Protein AF-A0A943WPE2-F1 (afdb_monomer_lite)

Secondary structure (DSSP, 8-state):
----------------------------S--THHHHHHHHHHHHHHHHHHHHHHHHHHHHHHHHHHHHHHHHHHHHHHHHHHHHHHHHHHHHHHHHHHHHHHHHHHHHHHHHHHHHHHHHHHHHHHHHHHHHHHHHHHHHHHHHHTT-HHHHHHHHHHHHHTTGGGGS--S-TT-SSPPPHHHHHHHHHHHH-

Foldseek 3Di:
DYDDDDDDDDDDDDDDDDDDDDDDDDDDDDDCVVVVVVVVVVVVVVVVVVVVVVVVVVVVVVVVVVVVVVVVVVVVVVVVVVVVVVVVVVVVVVVVVVVVVVVVVVVVVVVVVVVVVVVVVVVVVLVVLLVVLVVLLVVLVVCVVVVVLVVNVVSLVVCVVVVSLVSFDQDDPVPPPDGGSSRVSVVSVVVND

Structure (mmCIF, N/CA/C/O backbone):
data_AF-A0A943WPE2-F1
#
_entry.id   AF-A0A943WPE2-F1
#
loop_
_atom_site.group_PDB
_atom_site.id
_atom_site.type_symbol
_atom_site.label_atom_id
_atom_site.label_alt_id
_atom_site.label_comp_id
_atom_site.label_asym_id
_atom_site.label_entity_id
_atom_site.label_seq_id
_atom_site.pdbx_PDB_ins_code
_atom_site.Cartn_x
_atom_site.Cartn_y
_atom_site.Cartn_z
_atom_site.occupancy
_atom_site.B_iso_or_equiv
_atom_site.auth_seq_id
_atom_site.auth_comp_id
_atom_site.auth_asym_id
_atom_site.auth_atom_id
_atom_site.pdbx_PDB_model_num
ATOM 1 N N . MET A 1 1 ? -71.895 35.955 128.435 1.00 34.16 1 MET A N 1
ATOM 2 C CA . MET A 1 1 ? -71.721 35.687 129.876 1.00 34.16 1 MET A CA 1
ATOM 3 C C . MET A 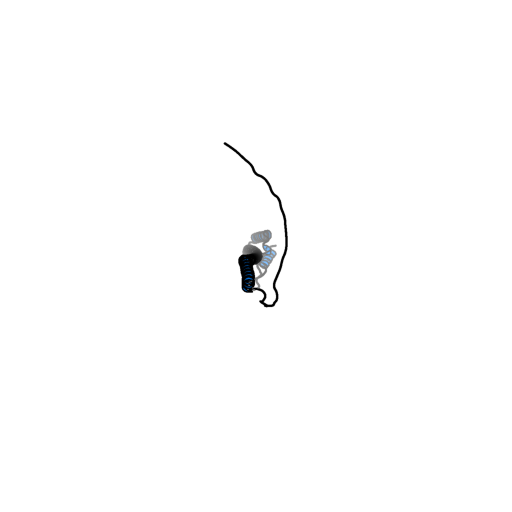1 1 ? -71.843 34.175 130.022 1.00 34.16 1 MET A C 1
ATOM 5 O O . MET A 1 1 ? -72.937 33.674 129.829 1.00 34.16 1 MET A O 1
ATOM 9 N N . SER A 1 2 ? -70.737 33.432 129.917 1.00 39.31 2 SER A N 1
ATOM 10 C CA . SER A 1 2 ? -69.808 33.106 131.026 1.00 39.31 2 SER A CA 1
ATOM 11 C C . SER A 1 2 ? -70.312 31.889 131.825 1.00 39.31 2 SER A C 1
ATOM 13 O O . SER A 1 2 ? -71.482 31.873 132.176 1.00 39.31 2 SER A O 1
ATOM 15 N N . ASP A 1 3 ? -69.527 30.854 132.149 1.00 36.94 3 ASP A N 1
ATOM 16 C CA . ASP A 1 3 ? -68.110 30.603 131.842 1.00 36.94 3 ASP A CA 1
ATOM 17 C C . ASP A 1 3 ? -67.733 29.104 131.987 1.00 36.94 3 ASP A C 1
ATOM 19 O O . ASP A 1 3 ? -68.244 28.412 132.857 1.00 36.94 3 ASP A O 1
ATOM 23 N N . SER A 1 4 ? -66.815 28.647 131.129 1.00 40.38 4 SER A N 1
ATOM 24 C CA . SER A 1 4 ? -65.668 27.745 131.372 1.00 40.38 4 SER A CA 1
ATOM 25 C C . SER A 1 4 ? -65.679 26.503 132.313 1.00 40.38 4 SER A C 1
ATOM 27 O O . SER A 1 4 ? -65.916 26.587 133.511 1.00 40.38 4 SER A O 1
ATOM 29 N N . LYS A 1 5 ? -65.023 25.445 131.780 1.00 30.78 5 LYS A N 1
ATOM 30 C CA . LYS A 1 5 ? -63.951 24.592 132.385 1.00 30.78 5 LYS A CA 1
ATOM 31 C C . LYS A 1 5 ? -64.263 23.171 132.933 1.00 30.78 5 LYS A C 1
ATOM 33 O O . LYS A 1 5 ? -64.885 22.979 133.967 1.00 30.78 5 LYS A O 1
ATOM 38 N N . HIS A 1 6 ? -63.643 22.182 132.267 1.00 41.72 6 HIS A N 1
ATOM 39 C CA . HIS A 1 6 ? -63.109 20.902 132.799 1.00 41.72 6 HIS A CA 1
ATOM 40 C C . HIS A 1 6 ? -62.183 21.114 134.035 1.00 41.72 6 HIS A C 1
ATOM 42 O O . HIS A 1 6 ? -61.749 22.255 134.199 1.00 41.72 6 HIS A O 1
ATOM 48 N N . PRO A 1 7 ? -61.763 20.094 134.845 1.00 50.41 7 PRO A N 1
ATOM 49 C CA . PRO A 1 7 ? -61.468 18.694 134.447 1.00 50.41 7 PRO A CA 1
ATOM 50 C C . PRO A 1 7 ? -61.748 17.582 135.502 1.00 50.41 7 PRO A C 1
ATOM 52 O O . PRO A 1 7 ? -62.185 17.873 136.610 1.00 50.41 7 PRO A O 1
ATOM 55 N N . SER A 1 8 ? -61.423 16.310 135.186 1.00 34.44 8 SER A N 1
ATOM 56 C CA . SER A 1 8 ? -60.557 15.399 136.000 1.00 34.44 8 SER A CA 1
ATOM 57 C C . SER A 1 8 ? -60.630 13.914 135.554 1.00 34.44 8 SER A C 1
ATOM 59 O O . SER A 1 8 ? -61.701 13.468 135.148 1.00 34.44 8 SER A O 1
ATOM 61 N N . PRO A 1 9 ? -59.533 13.127 135.647 1.00 58.03 9 PRO A N 1
ATOM 62 C CA . PRO A 1 9 ? -59.503 11.668 135.433 1.00 58.03 9 PRO A CA 1
ATOM 63 C C . PRO A 1 9 ? -59.306 10.866 136.744 1.00 58.03 9 PRO A C 1
ATOM 65 O O . PRO A 1 9 ? -58.866 11.439 137.737 1.00 58.03 9 PRO A O 1
ATOM 68 N N . THR A 1 10 ? -59.524 9.538 136.749 1.00 35.56 10 THR A N 1
ATOM 69 C CA . THR A 1 10 ? -58.830 8.541 137.627 1.00 35.56 10 THR A CA 1
ATOM 70 C C . THR A 1 10 ? -59.198 7.075 137.251 1.00 35.56 10 THR A C 1
ATOM 72 O O . THR A 1 10 ? -60.132 6.895 136.467 1.00 35.56 10 THR A O 1
ATOM 75 N N . PRO A 1 11 ? -58.444 6.027 137.685 1.00 48.25 11 PRO A N 1
ATOM 76 C CA . PRO A 1 11 ? -58.361 4.751 136.943 1.00 48.25 11 PRO A CA 1
ATOM 77 C C . PRO A 1 11 ? -58.611 3.432 137.730 1.00 48.25 11 PRO A C 1
ATOM 79 O O . PRO A 1 11 ? -58.626 3.419 138.952 1.00 48.25 11 PRO A O 1
ATOM 82 N N . LYS A 1 12 ? -58.615 2.315 136.969 1.00 33.72 12 LYS A N 1
ATOM 83 C CA . LYS A 1 12 ? -58.235 0.910 137.305 1.00 33.72 12 LYS A CA 1
ATOM 84 C C . LYS A 1 12 ? -58.922 0.162 138.474 1.00 33.72 12 LYS A C 1
ATOM 86 O O . LYS A 1 12 ? -58.777 0.518 139.633 1.00 33.72 12 LYS A O 1
ATOM 91 N N . GLY A 1 13 ? -59.449 -1.030 138.158 1.00 27.33 13 GLY A N 1
ATOM 92 C CA . GLY A 1 13 ? -59.764 -2.106 139.113 1.00 27.33 13 GLY A CA 1
ATOM 93 C C . GLY A 1 13 ? -60.300 -3.373 138.420 1.00 27.33 13 GLY A C 1
ATOM 94 O O . GLY A 1 13 ? -61.200 -3.284 137.595 1.00 27.33 13 GLY A O 1
ATOM 95 N N . GLN A 1 14 ? -59.726 -4.533 138.737 1.00 32.31 14 GLN A N 1
ATOM 96 C CA . GLN A 1 14 ? -60.085 -5.916 138.332 1.00 32.31 14 GLN A CA 1
ATOM 97 C C . GLN A 1 14 ? -60.225 -6.740 139.652 1.00 32.31 14 GLN A C 1
ATOM 99 O O . GLN A 1 14 ? -59.891 -6.147 140.686 1.00 32.31 14 GLN A O 1
ATOM 104 N N . PRO A 1 15 ? -60.572 -8.056 139.712 1.00 59.06 15 PRO A N 1
ATOM 105 C CA . PRO A 1 15 ? -61.070 -9.028 138.707 1.00 59.06 15 PRO A CA 1
ATOM 106 C C . PRO A 1 15 ? -62.180 -10.010 139.257 1.00 59.06 15 PRO A C 1
ATOM 108 O O . PRO A 1 15 ? -62.806 -9.707 140.264 1.00 59.06 15 PRO A O 1
ATOM 111 N N . GLU A 1 16 ? -62.348 -11.193 138.615 1.00 39.25 16 GLU A N 1
ATOM 112 C CA . GLU A 1 16 ? -62.860 -12.505 139.149 1.00 39.25 16 GLU A CA 1
ATOM 113 C C . GLU A 1 16 ? -64.374 -12.708 139.476 1.00 39.25 16 GLU A C 1
ATOM 115 O O . GLU A 1 16 ? -65.074 -11.754 139.787 1.00 39.25 16 GLU A O 1
ATOM 120 N N . GLU A 1 17 ? -64.983 -13.921 139.496 1.00 40.03 17 GLU A N 1
ATOM 121 C C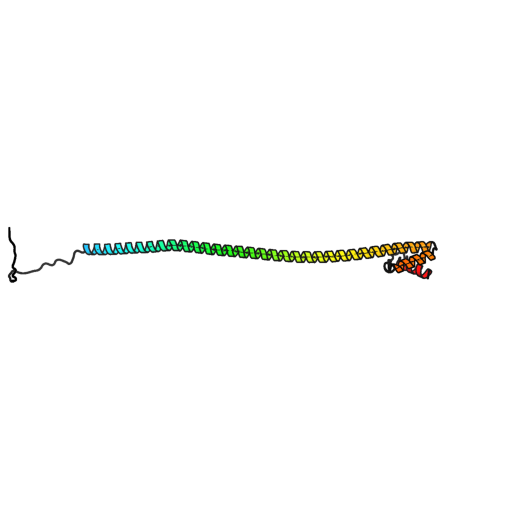A . GLU A 1 17 ? -64.835 -15.217 138.758 1.00 40.03 17 GLU A CA 1
ATOM 122 C C . GLU A 1 17 ? -66.036 -16.179 139.100 1.00 40.03 17 GLU A C 1
ATOM 124 O O . GLU A 1 17 ? -66.718 -15.960 140.099 1.00 40.03 17 GLU A O 1
ATOM 129 N N . LYS A 1 18 ? -66.206 -17.291 138.343 1.00 38.66 18 LYS A N 1
ATOM 130 C CA . LYS A 1 18 ? -66.920 -18.583 138.633 1.00 38.66 18 LYS A CA 1
ATOM 131 C C . LYS A 1 18 ? -68.435 -18.727 138.354 1.00 38.66 18 LYS A C 1
ATOM 133 O O . LYS A 1 18 ? -69.204 -17.814 138.610 1.00 38.66 18 LYS A O 1
ATOM 138 N N . ALA A 1 19 ? -68.954 -19.897 137.919 1.00 40.19 19 ALA A N 1
ATOM 139 C CA . ALA A 1 19 ? -68.356 -21.114 137.305 1.00 40.19 19 ALA A CA 1
ATOM 140 C C . ALA A 1 19 ? -69.440 -22.096 136.765 1.00 40.19 19 ALA A C 1
ATOM 142 O O . ALA A 1 19 ? -70.511 -22.168 137.361 1.00 40.19 19 ALA A O 1
ATOM 143 N N . ALA A 1 20 ? -69.132 -22.908 135.729 1.00 37.06 20 ALA A N 1
ATOM 144 C CA . ALA A 1 20 ? -69.692 -24.261 135.458 1.00 37.06 20 ALA A CA 1
ATOM 145 C C . ALA A 1 20 ? -68.974 -24.982 134.276 1.00 37.06 20 ALA A C 1
ATOM 147 O O . ALA A 1 20 ? -68.389 -24.327 133.420 1.00 37.06 20 ALA A O 1
ATOM 148 N N . GLU A 1 21 ? -69.039 -26.321 134.213 1.00 35.50 21 GLU A N 1
ATOM 149 C CA . GLU A 1 21 ? -68.250 -27.230 133.338 1.00 35.50 21 GLU A CA 1
ATOM 150 C C . GLU A 1 21 ? -69.137 -28.352 132.698 1.00 35.50 21 GLU A C 1
ATOM 152 O O . GLU A 1 21 ? -70.270 -28.514 133.142 1.00 35.50 21 GLU A O 1
ATOM 157 N N . LYS A 1 22 ? -68.764 -29.192 131.697 1.00 39.16 22 LYS A N 1
ATOM 158 C CA . LYS A 1 22 ? -67.479 -29.490 130.990 1.00 39.16 22 LYS A CA 1
ATOM 159 C C . LYS A 1 22 ? -67.709 -29.833 129.457 1.00 39.16 22 LYS A C 1
ATOM 161 O O . LYS A 1 22 ? -68.505 -29.091 128.890 1.00 39.16 22 LYS A O 1
ATOM 166 N N . PRO A 1 23 ? -67.069 -30.788 128.700 1.00 55.38 23 PRO A N 1
ATOM 167 C CA . PRO A 1 23 ? -66.945 -30.689 127.215 1.00 55.38 23 PRO A CA 1
ATOM 168 C C . PRO A 1 23 ? -67.497 -31.939 126.444 1.00 55.38 23 PRO A C 1
ATOM 170 O O . PRO A 1 23 ? -68.233 -32.711 127.058 1.00 55.38 23 PRO A O 1
ATOM 173 N N . PRO A 1 24 ? -67.096 -32.276 125.184 1.00 55.53 24 PRO A N 1
ATOM 174 C CA . PRO A 1 24 ? -66.501 -31.498 124.079 1.00 55.53 24 PRO A CA 1
ATOM 175 C C . PRO A 1 24 ? -67.341 -31.535 122.772 1.00 55.53 24 PRO A C 1
ATOM 177 O O . PRO A 1 24 ? -68.084 -32.481 122.527 1.00 55.53 24 PRO A O 1
ATOM 180 N N . ALA A 1 25 ? -67.136 -30.582 121.851 1.00 40.91 25 ALA A N 1
ATOM 181 C CA . ALA A 1 25 ? -67.656 -30.682 120.478 1.00 40.91 25 ALA A CA 1
ATOM 182 C C . ALA A 1 25 ? -66.644 -30.167 119.439 1.00 40.91 25 ALA A C 1
ATOM 184 O O . ALA A 1 25 ? -66.288 -28.991 119.413 1.00 40.91 25 ALA A O 1
ATOM 185 N N . TYR A 1 26 ? -66.177 -31.080 118.588 1.00 55.03 26 TYR A N 1
ATOM 186 C CA . TYR A 1 26 ? -65.296 -30.817 117.448 1.00 55.03 26 TYR A CA 1
ATOM 187 C C . TYR A 1 26 ? -66.061 -30.136 116.302 1.00 55.03 26 TYR A C 1
ATOM 189 O O . TYR A 1 26 ? -67.150 -30.580 115.940 1.00 55.03 26 TYR A O 1
ATOM 197 N N . VAL A 1 27 ? -65.463 -29.113 115.681 1.00 51.78 27 VAL A N 1
ATOM 198 C CA . VAL A 1 27 ? -65.906 -28.554 114.389 1.00 51.78 27 VAL A CA 1
ATOM 199 C C . VAL A 1 27 ? -64.663 -28.151 113.561 1.00 51.78 27 VAL A C 1
ATOM 201 O O . VAL A 1 27 ? -63.676 -27.722 114.163 1.00 51.78 27 VAL A O 1
ATOM 204 N N . PRO A 1 28 ? -64.636 -28.336 112.221 1.00 51.16 28 PRO A N 1
ATOM 205 C CA . PRO A 1 28 ? -63.377 -28.459 111.464 1.00 51.16 28 PRO A CA 1
ATOM 206 C C . PRO A 1 28 ? -62.720 -27.123 111.025 1.00 51.16 28 PRO A C 1
ATOM 208 O O . PRO A 1 28 ? -63.329 -26.059 111.144 1.00 51.16 28 PRO A O 1
ATOM 211 N N . PRO A 1 29 ? -61.481 -27.164 110.478 1.00 54.28 29 PRO A N 1
ATOM 212 C CA . PRO A 1 29 ? -60.740 -25.992 109.986 1.00 54.28 29 PRO A CA 1
ATOM 213 C C . PRO A 1 29 ? -61.265 -25.489 108.608 1.00 54.28 29 PRO A C 1
ATOM 215 O O . PRO A 1 29 ? -62.187 -26.075 108.042 1.00 54.28 29 PRO A O 1
ATOM 218 N N . PRO A 1 30 ? -60.762 -24.355 108.073 1.00 51.28 30 PRO A N 1
ATOM 219 C CA . PRO A 1 30 ? -61.602 -23.237 107.637 1.00 51.28 30 PRO A CA 1
ATOM 220 C C . PRO A 1 30 ? -62.220 -23.371 106.238 1.00 51.28 30 PRO A C 1
ATOM 222 O O . PRO A 1 30 ? -61.725 -24.083 105.364 1.00 51.28 30 PRO A O 1
ATOM 225 N N . THR A 1 31 ? -63.256 -22.559 105.998 1.00 55.88 31 THR A N 1
ATOM 226 C CA . THR A 1 31 ? -63.961 -22.402 104.714 1.00 55.88 31 THR A CA 1
ATOM 227 C C . THR A 1 31 ? -63.003 -22.161 103.540 1.00 55.88 31 THR A C 1
ATOM 229 O O . THR A 1 31 ? -62.386 -21.096 103.429 1.00 55.88 31 THR A O 1
ATOM 232 N N . GLN A 1 32 ? -62.910 -23.139 102.637 1.00 54.75 32 GLN A N 1
ATOM 233 C CA . GLN A 1 32 ? -61.917 -23.171 101.556 1.00 54.75 32 GLN A CA 1
ATOM 234 C C . GLN A 1 32 ? -62.186 -22.158 100.423 1.00 54.75 32 GLN A C 1
ATOM 236 O O . GLN A 1 32 ? -61.259 -21.776 99.706 1.00 54.75 32 GLN A O 1
ATOM 241 N N . GLU A 1 33 ? -63.422 -21.670 100.287 1.00 53.97 33 GLU A N 1
ATOM 242 C CA . GLU A 1 33 ? -63.874 -20.877 99.132 1.00 53.97 33 GLU A CA 1
ATOM 243 C C . GLU A 1 33 ? -63.129 -19.544 98.945 1.00 53.97 33 GLU A C 1
ATOM 245 O O . GLU A 1 33 ? -62.754 -19.190 97.825 1.00 53.97 33 GLU A O 1
ATOM 250 N N . LYS A 1 34 ? -62.843 -18.809 100.0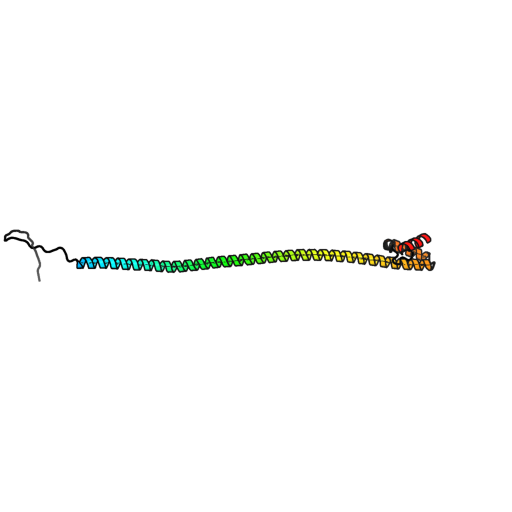33 1.00 52.00 34 LYS A N 1
ATOM 251 C CA . LYS A 1 34 ? -62.091 -17.539 99.950 1.00 52.00 34 LYS A CA 1
ATOM 252 C C . LYS A 1 34 ? -60.650 -17.752 99.473 1.00 52.00 34 LYS A C 1
ATOM 254 O O . LYS A 1 34 ? -60.132 -16.938 98.710 1.00 52.00 34 LYS A O 1
ATOM 259 N N . ARG A 1 35 ? -60.017 -18.859 99.880 1.00 53.69 35 ARG A N 1
ATOM 260 C CA . ARG A 1 35 ? -58.649 -19.217 99.471 1.00 53.69 35 ARG A CA 1
ATOM 261 C C . ARG A 1 35 ? -58.608 -19.672 98.012 1.00 53.69 35 ARG A C 1
ATOM 263 O O . ARG A 1 35 ? -57.731 -19.234 97.277 1.00 53.69 35 ARG A O 1
ATOM 270 N N . GLN A 1 36 ? -59.577 -20.476 97.572 1.00 58.59 36 GLN A N 1
ATOM 271 C CA . GLN A 1 36 ? -59.675 -20.895 96.170 1.00 58.59 36 GLN A CA 1
ATOM 272 C C . GLN A 1 36 ? -59.909 -19.700 95.230 1.00 58.59 36 GLN A C 1
ATOM 274 O O . GLN A 1 36 ? -59.178 -19.560 94.253 1.00 58.59 36 GLN A O 1
ATOM 279 N N . ARG A 1 37 ? -60.826 -18.771 95.555 1.00 60.16 37 ARG A N 1
ATOM 280 C CA . ARG A 1 37 ? -61.024 -17.535 94.764 1.00 60.16 37 ARG A CA 1
ATOM 281 C C . ARG A 1 37 ? -59.759 -16.680 94.648 1.00 60.16 37 ARG A C 1
ATOM 283 O O . ARG A 1 37 ? -59.488 -16.159 93.570 1.00 60.16 37 ARG A O 1
ATOM 290 N N . SER A 1 38 ? -58.983 -16.557 95.727 1.00 63.47 38 SER A N 1
ATOM 291 C CA . SER A 1 38 ? -57.696 -15.843 95.731 1.00 63.47 38 SER A CA 1
ATOM 292 C C . SER A 1 38 ? -56.664 -16.501 94.807 1.00 63.47 38 SER A C 1
ATOM 294 O O . SER A 1 38 ? -56.033 -15.804 94.013 1.00 63.47 38 SER A O 1
ATOM 296 N N . VAL A 1 39 ? -56.533 -17.831 94.852 1.00 73.56 39 VAL A N 1
ATOM 297 C CA . VAL A 1 39 ? -55.612 -18.580 93.980 1.00 73.56 39 VAL A CA 1
ATOM 298 C C . VAL A 1 39 ? -56.035 -18.481 92.512 1.00 73.56 39 VAL A C 1
ATOM 300 O O . VAL A 1 39 ? -55.192 -18.223 91.659 1.00 73.56 39 VAL A O 1
ATOM 303 N N . VAL A 1 40 ? -57.334 -18.589 92.210 1.00 74.31 40 VAL A N 1
ATOM 304 C CA . VAL A 1 40 ? -57.863 -18.400 90.847 1.00 74.31 40 VAL A CA 1
ATOM 305 C C . VAL A 1 40 ? -57.605 -16.977 90.336 1.00 74.31 40 VAL A C 1
ATOM 307 O O . VAL A 1 40 ? -57.223 -16.819 89.182 1.00 74.31 40 VAL A O 1
ATOM 310 N N . HIS A 1 41 ? -57.724 -15.945 91.182 1.00 77.50 41 HIS A N 1
ATOM 311 C CA . HIS A 1 41 ? -57.327 -14.577 90.820 1.00 77.50 41 HIS A CA 1
ATOM 312 C C . HIS A 1 41 ? -55.832 -14.468 90.494 1.00 77.50 41 HIS A C 1
ATOM 314 O O . HIS A 1 41 ? -55.467 -13.836 89.507 1.00 77.50 41 HIS A O 1
ATOM 320 N N . TYR A 1 42 ? -54.964 -15.102 91.285 1.00 84.25 42 TYR A N 1
ATOM 321 C CA . TYR A 1 42 ? -53.519 -15.068 91.047 1.00 84.25 42 TYR A CA 1
ATOM 322 C C . TYR A 1 42 ? -53.133 -15.797 89.749 1.00 84.25 42 TYR A C 1
ATOM 324 O O . TYR A 1 42 ? -52.318 -15.296 88.979 1.00 84.25 42 TYR A O 1
ATOM 332 N N . ILE A 1 43 ? -53.780 -16.933 89.457 1.00 83.50 43 ILE A N 1
ATOM 333 C CA . ILE A 1 43 ? -53.634 -17.665 88.188 1.00 83.50 43 ILE A CA 1
ATOM 334 C C . ILE A 1 43 ? -54.156 -16.830 87.010 1.00 83.50 43 ILE A C 1
ATOM 336 O O . ILE A 1 43 ? -53.504 -16.783 85.972 1.00 83.50 43 ILE A O 1
ATOM 340 N N . ALA A 1 44 ? -55.281 -16.124 87.162 1.00 85.25 44 ALA A N 1
ATOM 341 C CA . ALA A 1 44 ? -55.816 -15.242 86.123 1.00 85.25 44 ALA A CA 1
ATOM 342 C C . ALA A 1 44 ? -54.884 -14.052 85.825 1.00 85.25 44 ALA A C 1
ATOM 344 O O . ALA A 1 44 ? -54.689 -13.710 84.661 1.00 85.25 44 ALA A O 1
ATOM 345 N N . ILE A 1 45 ? -54.257 -13.464 86.852 1.00 85.69 45 ILE A N 1
ATOM 346 C CA . ILE A 1 45 ? -53.241 -12.410 86.688 1.00 85.69 45 ILE A CA 1
ATOM 347 C C . ILE A 1 45 ? -51.981 -12.971 86.015 1.00 85.69 45 ILE A C 1
ATOM 349 O O . ILE A 1 45 ? -51.452 -12.333 85.111 1.00 85.69 45 ILE A O 1
ATOM 353 N N . LEU A 1 46 ? -51.529 -14.174 86.388 1.00 86.00 46 LEU A N 1
ATOM 354 C CA . LEU A 1 46 ? -50.415 -14.862 85.722 1.00 86.00 46 LEU A CA 1
ATOM 355 C C . LEU A 1 46 ? -50.714 -15.162 84.248 1.00 86.00 46 LEU A C 1
ATOM 357 O O . LEU A 1 46 ? -49.852 -14.953 83.400 1.00 86.00 46 LEU A O 1
ATOM 361 N N . PHE A 1 47 ? -51.933 -15.601 83.930 1.00 85.75 47 PHE A N 1
ATOM 362 C CA . PHE A 1 47 ? -52.361 -15.852 82.556 1.00 85.75 47 PHE A CA 1
ATOM 363 C C . PHE A 1 47 ? -52.447 -14.551 81.749 1.00 85.75 47 PHE A C 1
ATOM 365 O O . PHE A 1 47 ? -51.940 -14.497 80.634 1.00 85.75 47 PHE A O 1
ATOM 372 N N . ALA A 1 48 ? -53.001 -13.478 82.324 1.00 86.31 48 ALA A N 1
ATOM 373 C CA . ALA A 1 48 ? -53.021 -12.157 81.698 1.00 86.31 48 ALA A CA 1
ATOM 374 C C . ALA A 1 48 ? -51.604 -11.594 81.483 1.00 86.31 48 ALA A C 1
ATOM 376 O O . ALA A 1 48 ? -51.318 -11.054 80.419 1.00 86.31 48 ALA A O 1
ATOM 377 N N . ALA A 1 49 ? -50.696 -11.769 82.448 1.00 90.06 49 ALA A N 1
ATOM 378 C CA . ALA A 1 49 ? -49.292 -11.386 82.315 1.00 90.06 49 ALA A CA 1
ATOM 379 C C . ALA A 1 49 ? -48.578 -12.202 81.225 1.00 90.06 49 ALA A C 1
ATOM 381 O O . ALA A 1 49 ? -47.868 -11.624 80.409 1.00 90.06 49 ALA A O 1
ATOM 382 N N . ALA A 1 50 ? -48.814 -13.516 81.147 1.00 86.75 50 ALA A N 1
ATOM 383 C CA . ALA A 1 50 ? -48.299 -14.357 80.069 1.00 86.75 50 ALA A CA 1
ATOM 384 C C . ALA A 1 50 ? -48.853 -13.936 78.696 1.00 86.75 50 ALA A C 1
ATOM 386 O O . ALA A 1 50 ? -48.100 -13.881 77.729 1.00 86.75 50 ALA A O 1
ATOM 387 N N . PHE A 1 51 ? -50.134 -13.563 78.615 1.00 86.81 51 PHE A N 1
ATOM 388 C CA . PHE A 1 51 ? -50.754 -13.058 77.387 1.00 86.81 51 PHE A CA 1
ATOM 389 C C . PHE A 1 51 ? -50.179 -11.696 76.968 1.00 86.81 51 PHE A C 1
ATOM 391 O O . PHE A 1 51 ? -49.936 -11.471 75.787 1.00 86.81 51 PHE A O 1
ATOM 398 N N . LEU A 1 52 ? -49.906 -10.801 77.925 1.00 85.88 52 LEU A N 1
ATOM 399 C CA . LEU A 1 52 ? -49.237 -9.519 77.677 1.00 85.88 52 LEU A CA 1
ATOM 400 C C . LEU A 1 52 ? -47.774 -9.699 77.255 1.00 85.88 52 LEU A C 1
ATOM 402 O O . LEU A 1 52 ? -47.321 -8.991 76.361 1.00 85.88 52 LEU A O 1
ATOM 406 N N . LEU A 1 53 ? -47.049 -10.654 77.844 1.00 82.88 53 LEU A N 1
ATOM 407 C CA . LEU A 1 53 ? -45.698 -11.016 77.409 1.00 82.88 53 LEU A CA 1
ATOM 408 C C . LEU A 1 53 ? -45.721 -11.586 75.987 1.00 82.88 53 LEU A C 1
ATOM 410 O O . LEU A 1 53 ? -44.982 -11.103 75.140 1.00 82.88 53 LEU A O 1
ATOM 414 N N . MET A 1 54 ? -46.625 -12.525 75.694 1.00 83.62 54 MET A N 1
ATOM 415 C CA . MET A 1 54 ? -46.801 -13.092 74.353 1.00 83.62 54 MET A CA 1
ATOM 416 C C . MET A 1 54 ? -47.186 -12.022 73.320 1.00 83.62 54 MET A C 1
ATOM 418 O O . MET A 1 54 ? -46.682 -12.044 72.202 1.00 83.62 54 MET A O 1
ATOM 422 N N . LEU A 1 55 ? -48.020 -11.047 73.700 1.00 82.19 55 LEU A N 1
ATOM 423 C CA . LEU A 1 55 ? -48.383 -9.907 72.856 1.00 82.19 55 LEU A CA 1
ATOM 424 C C . LEU A 1 55 ? -47.199 -8.955 72.625 1.00 82.19 55 LEU A C 1
ATOM 426 O O . LEU A 1 55 ? -47.008 -8.493 71.504 1.00 82.19 55 LEU A O 1
ATOM 430 N N . MET A 1 56 ? -46.385 -8.680 73.649 1.00 76.12 56 MET A N 1
ATOM 431 C CA . MET A 1 56 ? -45.164 -7.876 73.513 1.00 76.12 56 MET A CA 1
ATOM 432 C C . MET A 1 56 ? -44.127 -8.570 72.625 1.00 76.12 56 MET A C 1
ATOM 434 O O . MET A 1 56 ? -43.592 -7.932 71.720 1.00 76.12 56 MET A O 1
ATOM 438 N N . THR A 1 57 ? -43.901 -9.875 72.817 1.00 77.06 57 THR A N 1
ATOM 439 C CA . THR A 1 57 ? -43.053 -10.693 71.938 1.00 77.06 57 THR A CA 1
ATOM 440 C C . THR A 1 57 ? -43.576 -10.665 70.505 1.00 77.06 57 THR A C 1
ATOM 442 O O . THR A 1 57 ? -42.810 -10.355 69.607 1.00 77.06 57 THR A O 1
ATOM 445 N N . TYR A 1 58 ? -44.879 -10.861 70.283 1.00 73.25 58 TYR A N 1
ATOM 446 C CA . TYR A 1 58 ? -45.486 -10.816 68.948 1.00 73.25 58 TYR A CA 1
ATOM 447 C C . TYR A 1 58 ? -45.368 -9.440 68.263 1.00 73.25 58 TYR A C 1
ATOM 449 O O . TYR A 1 58 ? -45.151 -9.359 67.056 1.00 73.25 58 TYR A O 1
ATOM 457 N N . LEU A 1 59 ? -45.485 -8.338 69.013 1.00 68.06 59 LEU A N 1
ATOM 458 C CA . LEU A 1 59 ? -45.295 -6.985 68.477 1.00 68.06 59 LEU A CA 1
ATOM 459 C C . LEU A 1 59 ? -43.822 -6.677 68.163 1.00 68.06 59 LEU A C 1
ATOM 461 O O . LEU A 1 59 ? -43.549 -5.957 67.201 1.00 68.06 59 LEU A O 1
ATOM 465 N N . MET A 1 60 ? -42.883 -7.227 68.940 1.00 64.31 60 MET A N 1
ATOM 466 C CA . MET A 1 60 ? -41.451 -7.179 68.632 1.00 64.31 60 MET A CA 1
ATOM 467 C C . MET A 1 60 ? -41.113 -8.042 67.413 1.00 64.31 60 MET A C 1
ATOM 469 O O . MET A 1 60 ? -40.507 -7.519 66.484 1.00 64.31 60 MET A O 1
ATOM 473 N N . ASP A 1 61 ? -41.591 -9.288 67.350 1.00 62.06 61 ASP A N 1
ATOM 474 C CA . ASP A 1 61 ? -41.440 -10.179 66.193 1.00 62.06 61 ASP A CA 1
ATOM 475 C C . ASP A 1 61 ? -42.015 -9.553 64.924 1.00 62.06 61 ASP A C 1
ATOM 477 O O . ASP A 1 61 ? -41.415 -9.672 63.863 1.00 62.06 61 ASP A O 1
ATOM 481 N N . ARG A 1 62 ? -43.159 -8.861 64.987 1.00 63.38 62 ARG A N 1
ATOM 482 C CA . ARG A 1 62 ? -43.738 -8.237 63.789 1.00 63.38 62 ARG A CA 1
ATOM 483 C C . ARG A 1 62 ? -42.848 -7.122 63.227 1.00 63.38 62 ARG A C 1
ATOM 485 O O . ARG A 1 62 ? -42.692 -7.049 62.014 1.00 63.38 62 ARG A O 1
ATOM 492 N N . ARG A 1 63 ? -42.235 -6.306 64.093 1.00 60.25 63 ARG A N 1
ATOM 493 C CA . ARG A 1 63 ? -41.256 -5.283 63.678 1.00 60.25 63 ARG A CA 1
ATOM 494 C C . ARG A 1 63 ? -39.939 -5.895 63.212 1.00 60.25 63 ARG A C 1
ATOM 496 O O . ARG A 1 63 ? -39.417 -5.475 62.191 1.00 60.25 63 ARG A O 1
ATOM 503 N N . GLN A 1 64 ? -39.444 -6.913 63.913 1.00 55.53 64 GLN A N 1
ATOM 504 C CA . GLN A 1 64 ? -38.227 -7.625 63.524 1.00 55.53 64 GLN A CA 1
ATOM 505 C C . GLN A 1 64 ? -38.407 -8.364 62.193 1.00 55.53 64 GLN A C 1
ATOM 507 O O . GLN A 1 64 ? -37.484 -8.381 61.395 1.00 55.53 64 GLN A O 1
ATOM 512 N N . ASN A 1 65 ? -39.588 -8.915 61.898 1.00 58.59 65 ASN A N 1
ATOM 513 C CA . ASN A 1 65 ? -39.873 -9.509 60.591 1.00 58.59 65 ASN A CA 1
ATOM 514 C C . ASN A 1 65 ? -39.946 -8.456 59.473 1.00 58.59 65 ASN A C 1
ATOM 516 O O . ASN A 1 65 ? -39.463 -8.736 58.383 1.00 58.59 65 ASN A O 1
ATOM 520 N N . GLU A 1 66 ? -40.485 -7.255 59.720 1.00 59.44 66 GLU A N 1
ATOM 521 C CA . GLU A 1 66 ? -40.410 -6.144 58.753 1.00 59.44 66 GLU A CA 1
ATOM 522 C C . GLU A 1 66 ? -38.945 -5.710 58.526 1.00 59.44 66 GLU A C 1
ATOM 524 O O . GLU A 1 66 ? -38.489 -5.720 57.387 1.00 59.44 66 GLU A O 1
ATOM 529 N N . GLU A 1 67 ? -38.153 -5.471 59.580 1.00 59.44 67 GLU A N 1
ATOM 530 C CA . GLU A 1 67 ? -36.725 -5.110 59.458 1.00 59.44 67 GLU A CA 1
ATOM 531 C C . GLU A 1 67 ? -35.865 -6.216 58.814 1.00 59.44 67 GLU A C 1
ATOM 533 O O . GLU A 1 67 ? -34.952 -5.924 58.037 1.00 59.44 67 GLU A O 1
ATOM 538 N N . VAL A 1 68 ? -36.139 -7.495 59.093 1.00 61.03 68 VAL A N 1
ATOM 539 C CA . VAL A 1 68 ? -35.443 -8.635 58.471 1.00 61.03 68 VAL A CA 1
ATOM 540 C C . VAL A 1 68 ? -35.840 -8.786 57.002 1.00 61.03 68 VAL A C 1
ATOM 542 O O . VAL A 1 68 ? -34.976 -9.064 56.177 1.00 61.03 68 VAL A O 1
ATOM 545 N N . VAL A 1 69 ? -37.104 -8.560 56.633 1.00 62.88 69 VAL A N 1
ATOM 546 C CA . VAL A 1 69 ? -37.541 -8.595 55.227 1.00 62.88 69 VAL A CA 1
ATOM 547 C C . VAL A 1 69 ? -37.018 -7.390 54.441 1.00 62.88 69 VAL A C 1
ATOM 549 O O . VAL A 1 69 ? -36.604 -7.565 53.295 1.00 62.88 69 VAL A O 1
ATOM 552 N N . ASP A 1 70 ? -36.967 -6.197 55.033 1.00 67.19 70 ASP A N 1
ATOM 553 C CA . ASP A 1 70 ? -36.418 -5.000 54.387 1.00 67.19 70 ASP A CA 1
ATOM 554 C C . ASP A 1 70 ? -34.896 -5.090 54.237 1.00 67.19 70 ASP A C 1
ATOM 556 O O . ASP A 1 70 ? -34.374 -4.867 53.145 1.00 67.19 70 ASP A O 1
ATOM 560 N N . SER A 1 71 ? -34.166 -5.515 55.274 1.00 66.31 71 SER A N 1
ATOM 561 C CA . SER A 1 71 ? -32.715 -5.744 55.170 1.00 66.31 71 SER A CA 1
ATOM 562 C C . SER A 1 71 ? -32.369 -6.891 54.214 1.00 66.31 71 SER A C 1
ATOM 564 O O . SER A 1 71 ? -31.392 -6.790 53.466 1.00 66.31 71 SER A O 1
ATOM 566 N N . LEU A 1 72 ? -33.192 -7.946 54.142 1.00 71.25 72 LEU A N 1
ATOM 567 C CA . LEU A 1 72 ? -33.029 -8.997 53.140 1.00 71.25 72 LEU A CA 1
ATOM 568 C C . LEU A 1 72 ? -33.306 -8.461 51.726 1.00 71.25 72 LEU A C 1
ATOM 570 O O . LEU A 1 72 ? -32.474 -8.668 50.849 1.00 71.25 72 LEU A O 1
ATOM 574 N N . ASN A 1 73 ? -34.386 -7.704 51.500 1.00 74.00 73 ASN A N 1
ATOM 575 C CA . ASN A 1 73 ? -34.658 -7.061 50.206 1.00 74.00 73 ASN A CA 1
ATOM 576 C C . ASN A 1 73 ? -33.562 -6.071 49.801 1.00 74.00 73 ASN A C 1
ATOM 578 O O . ASN A 1 73 ? -33.199 -6.013 48.627 1.00 74.00 73 ASN A O 1
ATOM 582 N N . GLN A 1 74 ? -33.001 -5.319 50.747 1.00 73.81 74 GLN A N 1
ATOM 583 C CA . GLN A 1 74 ? -31.926 -4.371 50.478 1.00 73.81 74 GLN A CA 1
ATOM 584 C C . GLN A 1 74 ? -30.596 -5.086 50.199 1.00 73.81 74 GLN A C 1
ATOM 586 O O . GLN A 1 74 ? -29.876 -4.676 49.291 1.00 73.81 74 GLN A O 1
ATOM 591 N N . SER A 1 75 ? -30.303 -6.206 50.873 1.00 73.19 75 SER A N 1
ATOM 592 C CA . SER A 1 75 ? -29.149 -7.054 50.531 1.00 73.19 75 SER A CA 1
ATOM 593 C C . SER A 1 75 ? -29.310 -7.738 49.168 1.00 73.19 75 SER A C 1
ATOM 595 O O . SER A 1 75 ? -28.371 -7.744 48.377 1.00 73.19 75 SER A O 1
ATOM 597 N N . VAL A 1 76 ? -30.508 -8.231 48.833 1.00 74.19 76 VAL A N 1
ATOM 598 C CA . VAL A 1 76 ? -30.827 -8.799 47.514 1.00 74.19 76 VAL A CA 1
ATOM 599 C C . VAL A 1 76 ? -30.742 -7.731 46.426 1.00 74.19 76 VAL A C 1
ATOM 601 O O . VAL A 1 76 ? -30.193 -8.000 45.363 1.00 74.19 76 VAL A O 1
ATOM 604 N N . SER A 1 77 ? -31.224 -6.514 46.687 1.00 76.81 77 SER A N 1
ATOM 605 C CA . SER A 1 77 ? -31.130 -5.392 45.745 1.00 76.81 77 SER A CA 1
ATOM 606 C C . SER A 1 77 ? -29.677 -4.969 45.527 1.00 76.81 77 SER A C 1
ATOM 608 O O . SER A 1 77 ? -29.258 -4.873 44.380 1.00 76.81 77 SER A O 1
ATOM 610 N N . GLY A 1 78 ? -28.881 -4.833 46.594 1.00 79.38 78 GLY A N 1
ATOM 611 C CA . GLY A 1 78 ? -27.451 -4.521 46.499 1.00 79.38 78 GLY A CA 1
ATOM 612 C C . GLY A 1 78 ? -26.626 -5.622 45.822 1.00 79.38 78 GLY A C 1
ATOM 613 O O . GLY A 1 78 ? -25.729 -5.324 45.040 1.00 79.38 78 GLY A O 1
ATOM 614 N N . LEU A 1 79 ? -26.956 -6.902 46.038 1.00 79.75 79 LEU A N 1
ATOM 615 C CA . LEU A 1 79 ? -26.357 -8.017 45.291 1.00 79.75 79 LEU A CA 1
ATOM 616 C C . LEU A 1 79 ? -26.750 -7.989 43.811 1.00 79.75 79 LEU A C 1
ATOM 618 O O . LEU A 1 79 ? -25.919 -8.270 42.952 1.00 79.75 79 LEU A O 1
ATOM 622 N N . ARG A 1 80 ? -28.001 -7.639 43.498 1.00 78.38 80 ARG A N 1
ATOM 623 C CA . ARG A 1 80 ? -28.507 -7.555 42.123 1.00 78.38 80 ARG A CA 1
ATOM 624 C C . ARG A 1 80 ? -27.904 -6.372 41.364 1.00 78.38 80 ARG A C 1
ATOM 626 O O . ARG A 1 80 ? -27.548 -6.539 40.205 1.00 78.38 80 ARG A O 1
ATOM 633 N N . GLU A 1 81 ? -27.727 -5.238 42.036 1.00 80.62 81 GLU A N 1
ATOM 634 C CA . GLU A 1 81 ? -27.008 -4.060 41.544 1.00 80.62 81 GLU A CA 1
ATOM 635 C C . GLU A 1 81 ? -25.508 -4.349 41.370 1.00 80.62 81 GLU A C 1
ATOM 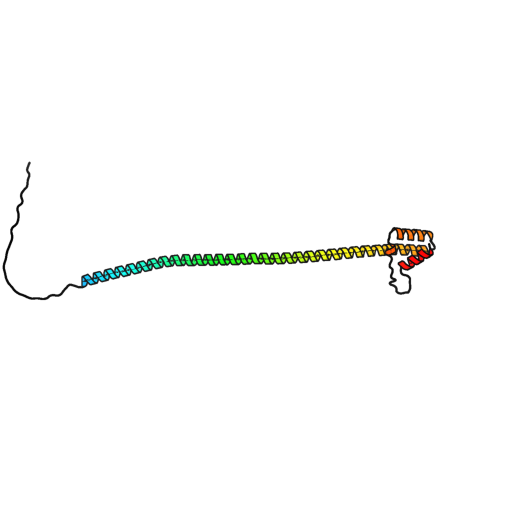637 O O . GLU A 1 81 ? -24.927 -4.033 40.336 1.00 80.62 81 GLU A O 1
ATOM 642 N N . SER A 1 82 ? -24.876 -5.042 42.324 1.00 79.38 82 SER A N 1
ATOM 643 C CA . SER A 1 82 ? -23.484 -5.486 42.178 1.00 79.38 82 SER A CA 1
ATOM 644 C C . SER A 1 82 ? -23.311 -6.468 41.017 1.00 79.38 82 SER A C 1
ATOM 646 O O . SER A 1 82 ? -22.293 -6.406 40.332 1.00 79.38 82 SER A O 1
ATOM 648 N N . LEU A 1 83 ? -24.281 -7.357 40.776 1.00 79.12 83 LEU A N 1
ATOM 649 C CA . LEU A 1 83 ? -24.275 -8.267 39.629 1.00 79.12 83 LEU A CA 1
ATOM 650 C C . LEU A 1 83 ? -24.468 -7.516 38.308 1.00 79.12 83 LEU A C 1
ATOM 652 O O . LEU A 1 83 ? -23.721 -7.782 37.371 1.00 79.12 83 LEU A O 1
ATOM 656 N N . SER A 1 84 ? -25.400 -6.559 38.224 1.00 83.50 84 SER A N 1
ATOM 657 C CA . SER A 1 84 ? -25.580 -5.759 37.004 1.00 83.50 84 SER A CA 1
ATOM 658 C C . SER A 1 84 ? -24.370 -4.877 36.711 1.00 83.50 84 SER A C 1
ATOM 660 O O . SER A 1 84 ? -23.957 -4.789 35.561 1.00 83.50 84 SER A O 1
ATOM 662 N N . ASN A 1 85 ? -23.751 -4.290 37.740 1.00 81.69 85 ASN A N 1
ATOM 663 C CA . ASN A 1 85 ? -22.543 -3.478 37.586 1.00 81.69 85 ASN A CA 1
ATOM 664 C C . ASN A 1 85 ? -21.335 -4.336 37.178 1.00 81.69 85 ASN A C 1
ATOM 666 O O . ASN A 1 85 ? -20.522 -3.911 36.361 1.00 81.69 85 ASN A O 1
ATOM 670 N N . MET A 1 86 ? -21.220 -5.561 37.703 1.00 83.50 86 MET A N 1
ATOM 671 C CA . MET A 1 86 ? -20.190 -6.512 37.278 1.00 83.50 86 MET A CA 1
ATOM 672 C C . MET A 1 86 ? -20.417 -6.977 35.831 1.00 83.50 86 MET A C 1
ATOM 674 O O . MET A 1 86 ? -19.459 -7.076 35.069 1.00 83.50 86 MET A O 1
ATOM 678 N N . GLN A 1 87 ? -21.676 -7.188 35.431 1.00 85.31 87 GLN A N 1
ATOM 679 C CA . GLN A 1 87 ? -22.047 -7.544 34.062 1.00 85.31 87 GLN A CA 1
ATOM 680 C C . GLN A 1 87 ? -21.761 -6.408 33.069 1.00 85.31 87 GLN A C 1
ATOM 682 O O . GLN A 1 87 ? -21.144 -6.664 32.042 1.00 85.31 87 GLN A O 1
ATOM 687 N N . SER A 1 88 ? -22.121 -5.157 33.382 1.00 87.31 88 SER A N 1
ATOM 688 C CA . SER A 1 88 ? -21.830 -4.011 32.507 1.00 87.31 88 SER A CA 1
ATOM 689 C C . SER A 1 88 ? -20.332 -3.720 32.405 1.00 87.31 88 SER A C 1
ATOM 691 O O . SER A 1 88 ? -19.842 -3.352 31.344 1.00 87.31 88 SER A O 1
ATOM 693 N N . VAL A 1 89 ? -19.575 -3.908 33.493 1.00 89.56 89 VAL A N 1
ATOM 694 C CA . VAL A 1 89 ? -18.106 -3.821 33.454 1.00 89.56 89 VAL A CA 1
ATOM 695 C C . VAL A 1 89 ? -17.528 -4.903 32.541 1.00 89.56 89 VAL A C 1
ATOM 697 O O . VAL A 1 89 ? -16.624 -4.613 31.762 1.00 89.56 89 VAL A O 1
ATOM 700 N N . GLN A 1 90 ? -18.055 -6.128 32.595 1.00 90.19 90 GLN A N 1
ATOM 701 C CA . GLN A 1 90 ? -17.608 -7.207 31.719 1.00 90.19 90 GLN A CA 1
ATOM 702 C C . GLN A 1 90 ? -17.959 -6.951 30.243 1.00 90.19 90 GLN A C 1
ATOM 704 O O . GLN A 1 90 ? -17.098 -7.137 29.390 1.00 90.19 90 GLN A O 1
ATOM 709 N N . GLU A 1 91 ? -19.154 -6.436 29.948 1.00 93.00 91 GLU A N 1
ATOM 710 C CA . GLU A 1 91 ? -19.564 -6.013 28.600 1.00 93.00 91 GLU A CA 1
ATOM 711 C C . GLU A 1 91 ? -18.628 -4.925 28.036 1.00 93.00 91 GLU A C 1
ATOM 713 O O . GLU A 1 91 ? -18.151 -5.045 26.911 1.00 93.00 91 GLU A O 1
ATOM 718 N N . ILE A 1 92 ? -18.247 -3.929 28.850 1.00 93.06 92 ILE A N 1
ATOM 719 C CA . ILE A 1 92 ? -17.266 -2.893 28.473 1.00 93.06 92 ILE A CA 1
ATOM 720 C C . ILE A 1 92 ? -15.869 -3.488 28.217 1.00 93.06 92 ILE A C 1
ATOM 722 O O . ILE A 1 92 ? -15.157 -3.018 27.325 1.00 93.06 92 ILE A O 1
ATOM 726 N N . TYR A 1 93 ? -15.444 -4.507 28.972 1.00 93.06 93 TYR A N 1
ATOM 727 C CA . TYR A 1 93 ? -14.175 -5.203 28.714 1.00 93.06 93 TYR A CA 1
ATOM 728 C C . TYR A 1 93 ? -14.215 -6.015 27.412 1.00 93.06 93 TYR A C 1
ATOM 730 O O . TYR A 1 93 ? -13.244 -5.984 26.656 1.00 93.06 93 TYR A O 1
ATOM 738 N N . GLU A 1 94 ? -15.325 -6.700 27.133 1.00 94.69 94 GLU A N 1
ATOM 739 C CA . GLU A 1 94 ? -15.538 -7.449 25.890 1.00 94.69 94 GLU A CA 1
ATOM 740 C C . GLU A 1 94 ? -15.587 -6.502 24.674 1.00 94.69 94 GLU A C 1
ATOM 742 O O . GLU A 1 94 ? -14.924 -6.769 23.670 1.00 94.69 94 GLU A O 1
ATOM 747 N N . GLU A 1 95 ? -16.254 -5.347 24.786 1.00 94.06 95 GLU A N 1
ATOM 748 C CA . GLU A 1 95 ? -16.257 -4.294 23.759 1.00 94.06 95 GLU A CA 1
ATOM 749 C C . GLU A 1 95 ? -14.852 -3.711 23.532 1.00 94.06 95 GLU A C 1
ATOM 751 O O . GLU A 1 95 ? -14.404 -3.622 22.390 1.00 94.06 95 GLU A O 1
ATOM 756 N N . ASN A 1 96 ? -14.101 -3.388 24.593 1.00 94.19 96 ASN A N 1
ATOM 757 C CA . ASN A 1 96 ? -12.714 -2.920 24.457 1.00 94.19 96 ASN A CA 1
ATOM 758 C C . ASN A 1 96 ? -11.819 -3.964 23.774 1.00 94.19 96 ASN A C 1
ATOM 760 O O . ASN A 1 96 ? -10.988 -3.609 22.940 1.00 94.19 96 ASN A O 1
ATOM 764 N N . GLN A 1 97 ? -11.986 -5.250 24.096 1.00 94.62 97 GLN A N 1
ATOM 765 C CA . GLN A 1 97 ? -11.232 -6.325 23.454 1.00 94.62 97 GLN A CA 1
ATOM 766 C C . GLN A 1 97 ? -11.610 -6.486 21.972 1.00 94.62 97 GLN A C 1
ATOM 768 O O . GLN A 1 97 ? -10.727 -6.728 21.149 1.00 94.62 97 GLN A O 1
ATOM 773 N N . ALA A 1 98 ? -12.888 -6.331 21.618 1.00 95.88 98 ALA A N 1
ATOM 774 C CA . ALA A 1 98 ? -13.342 -6.350 20.229 1.00 95.88 98 ALA A CA 1
ATOM 775 C C . ALA A 1 98 ? -12.797 -5.150 19.433 1.00 95.88 98 ALA A C 1
ATOM 777 O O . ALA A 1 98 ? -12.267 -5.339 18.340 1.00 95.88 98 ALA A O 1
ATOM 778 N N . LEU A 1 99 ? -12.841 -3.943 20.009 1.00 96.25 99 LEU A N 1
ATOM 779 C CA . LEU A 1 99 ? -12.286 -2.728 19.406 1.00 96.25 99 LEU A CA 1
ATOM 780 C C . LEU A 1 99 ? -10.769 -2.828 19.195 1.00 96.25 99 LEU A C 1
ATOM 782 O O . LEU A 1 99 ? -10.285 -2.442 18.137 1.00 96.25 99 LEU A O 1
ATOM 786 N N . LEU A 1 100 ? -10.023 -3.395 20.150 1.00 95.12 100 LEU A N 1
ATOM 787 C CA . LEU A 1 100 ? -8.588 -3.668 19.987 1.00 95.12 100 LEU A CA 1
ATOM 788 C C . LEU A 1 100 ? -8.318 -4.631 18.818 1.00 95.12 100 LEU A C 1
ATOM 790 O O . LEU A 1 100 ? -7.473 -4.343 17.979 1.00 95.12 100 LEU A O 1
ATOM 794 N N . GLN A 1 101 ? -9.081 -5.724 18.704 1.00 96.50 101 GLN A N 1
ATOM 795 C CA . GLN A 1 101 ? -8.960 -6.651 17.568 1.00 96.50 101 GLN A CA 1
ATOM 796 C C . GLN A 1 101 ? -9.332 -6.013 16.224 1.00 96.50 101 GLN A C 1
ATOM 798 O O . GLN A 1 101 ? -8.832 -6.440 15.183 1.00 96.50 101 GLN A O 1
ATOM 803 N N . GLU A 1 102 ? -10.242 -5.040 16.216 1.00 96.31 102 GLU A N 1
ATOM 804 C CA . GLU A 1 102 ? -10.594 -4.308 15.003 1.00 96.31 102 GLU A CA 1
ATOM 805 C C . GLU A 1 102 ? -9.509 -3.293 14.625 1.00 96.31 102 GLU A C 1
ATOM 807 O O . GLU A 1 102 ? -9.156 -3.221 13.451 1.00 96.31 102 GLU A O 1
ATOM 812 N N . ILE A 1 103 ? -8.895 -2.610 15.599 1.00 96.75 103 ILE A N 1
ATOM 813 C CA . ILE A 1 103 ? -7.706 -1.769 15.383 1.00 96.75 103 ILE A CA 1
ATOM 814 C C . ILE A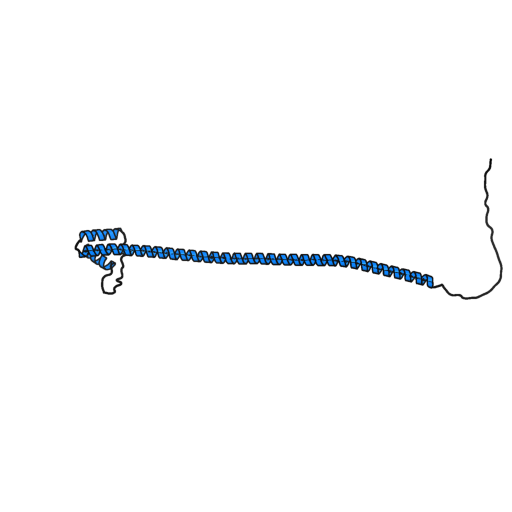 1 103 ? -6.562 -2.599 14.788 1.00 96.75 103 ILE A C 1
ATOM 816 O O . ILE A 1 103 ? -6.092 -2.246 13.710 1.00 96.75 103 ILE A O 1
ATOM 820 N N . ASP A 1 104 ? -6.193 -3.733 15.398 1.00 96.31 104 ASP A N 1
ATOM 821 C CA . ASP A 1 104 ? -5.132 -4.622 14.887 1.00 96.31 104 ASP A CA 1
ATOM 822 C C . ASP A 1 104 ? -5.393 -5.031 13.420 1.00 96.31 104 ASP A C 1
ATOM 824 O O . ASP A 1 104 ? -4.509 -4.962 12.566 1.00 96.31 104 ASP A O 1
ATOM 828 N N . ARG A 1 105 ? -6.641 -5.404 13.086 1.00 97.06 105 ARG A N 1
ATOM 829 C CA . ARG A 1 105 ? -7.040 -5.760 11.709 1.00 97.06 105 ARG A CA 1
ATOM 830 C C . ARG A 1 105 ? -6.983 -4.582 10.740 1.00 97.06 105 ARG A C 1
ATOM 832 O O . ARG A 1 105 ? -6.670 -4.786 9.567 1.00 97.06 105 ARG A O 1
ATOM 839 N N . LEU A 1 106 ? -7.344 -3.381 11.187 1.00 96.56 106 LEU A N 1
ATOM 840 C CA . LEU A 1 106 ? -7.268 -2.172 10.370 1.00 96.56 106 LEU A CA 1
ATOM 841 C C . LEU A 1 106 ? -5.808 -1.784 10.112 1.00 96.56 106 LEU A C 1
ATOM 843 O O . LEU A 1 106 ? -5.483 -1.436 8.979 1.00 96.56 106 LEU A O 1
ATOM 847 N N . GLU A 1 107 ? -4.930 -1.897 11.110 1.00 96.56 107 GLU A N 1
ATOM 848 C CA . GLU A 1 107 ? -3.488 -1.667 10.961 1.00 96.56 107 GLU A CA 1
ATOM 849 C C . GLU A 1 107 ? -2.854 -2.668 9.981 1.00 96.56 107 GLU A C 1
ATOM 851 O O . GLU A 1 107 ? -2.176 -2.249 9.039 1.00 96.56 107 GLU A O 1
ATOM 856 N N . ASP A 1 108 ? -3.159 -3.966 10.110 1.00 97.06 108 ASP A N 1
ATOM 857 C CA . ASP A 1 108 ? -2.743 -4.998 9.147 1.00 97.06 108 ASP A CA 1
ATOM 858 C C . ASP A 1 108 ? -3.240 -4.688 7.721 1.00 97.06 108 ASP A C 1
ATOM 860 O O . ASP A 1 108 ? -2.491 -4.813 6.746 1.00 97.06 108 ASP A O 1
ATOM 864 N N . HIS A 1 109 ? -4.499 -4.255 7.575 1.00 97.00 109 HIS A N 1
ATOM 865 C CA . HIS A 1 109 ? -5.075 -3.941 6.267 1.00 97.00 109 HIS A CA 1
ATOM 866 C C . HIS A 1 109 ? -4.448 -2.694 5.629 1.00 97.00 109 HIS A C 1
ATOM 868 O O . HIS A 1 109 ? -4.178 -2.698 4.427 1.00 97.00 109 HIS A O 1
ATOM 874 N N . VAL A 1 110 ? -4.169 -1.650 6.416 1.00 97.19 110 VAL A N 1
ATOM 875 C CA . VAL A 1 110 ? -3.445 -0.457 5.952 1.00 97.19 110 VAL A CA 1
ATOM 876 C C . VAL A 1 110 ? -2.027 -0.830 5.526 1.00 97.19 110 VAL A C 1
ATOM 878 O O . VAL A 1 110 ? -1.628 -0.483 4.416 1.00 97.19 110 VAL A O 1
ATOM 881 N N . GLY A 1 111 ? -1.295 -1.603 6.333 1.00 97.62 111 GLY A N 1
ATOM 882 C CA . GLY A 1 111 ? 0.060 -2.046 5.993 1.00 97.62 111 GLY A CA 1
ATOM 883 C C . GLY A 1 111 ? 0.121 -2.893 4.715 1.00 97.62 111 GLY A C 1
ATOM 884 O O . GLY A 1 111 ? 1.070 -2.783 3.936 1.00 97.62 111 GLY A O 1
ATOM 885 N N . GLU A 1 112 ? -0.902 -3.706 4.451 1.00 97.19 112 GLU A N 1
ATOM 886 C CA . GLU A 1 112 ? -1.022 -4.457 3.199 1.00 97.19 112 GLU A CA 1
ATOM 887 C C . GLU A 1 112 ? -1.374 -3.552 2.003 1.00 97.19 112 GLU A C 1
ATOM 889 O O . GLU A 1 112 ? -0.751 -3.664 0.946 1.00 97.19 112 GLU A O 1
ATOM 894 N N . LEU A 1 113 ? -2.296 -2.596 2.162 1.00 97.06 113 LEU A N 1
ATOM 895 C CA . LEU A 1 113 ? -2.618 -1.612 1.120 1.00 97.06 113 LEU A CA 1
ATOM 896 C C . LEU A 1 113 ? -1.418 -0.717 0.768 1.00 97.06 113 LEU A C 1
ATOM 898 O O . LEU A 1 113 ? -1.189 -0.439 -0.410 1.00 97.06 113 LEU A O 1
ATOM 902 N N . GLU A 1 114 ? -0.614 -0.304 1.750 1.00 97.19 114 GLU A N 1
ATOM 903 C CA . GLU A 1 114 ? 0.616 0.467 1.528 1.00 97.19 114 GLU A CA 1
ATOM 904 C C . GLU A 1 114 ? 1.669 -0.337 0.752 1.00 97.19 114 GLU A C 1
ATOM 906 O O . GLU A 1 114 ? 2.311 0.195 -0.163 1.00 97.19 114 GLU A O 1
ATOM 911 N N . ARG A 1 115 ? 1.818 -1.636 1.052 1.00 96.88 115 ARG A N 1
ATOM 912 C CA . ARG A 1 115 ? 2.686 -2.548 0.285 1.00 96.88 115 ARG A CA 1
ATOM 913 C C . ARG A 1 115 ? 2.198 -2.719 -1.147 1.00 96.88 115 ARG A C 1
ATOM 915 O O . ARG A 1 115 ? 3.007 -2.602 -2.068 1.00 96.88 115 ARG A O 1
ATOM 922 N N . GLN A 1 116 ? 0.900 -2.946 -1.350 1.00 96.94 116 GLN A N 1
ATOM 923 C CA . GLN A 1 116 ? 0.309 -3.077 -2.684 1.00 96.94 116 GLN A CA 1
ATOM 924 C C . GLN A 1 116 ? 0.459 -1.786 -3.495 1.00 96.94 116 GLN A C 1
ATOM 926 O O . GLN A 1 116 ? 0.915 -1.840 -4.636 1.00 96.94 116 GLN A O 1
ATOM 931 N N . GLY A 1 117 ? 0.173 -0.623 -2.902 1.00 96.62 117 GLY A N 1
ATOM 932 C CA . GLY A 1 117 ? 0.362 0.680 -3.541 1.00 96.62 117 GLY A CA 1
ATOM 933 C C . GLY A 1 117 ? 1.824 0.955 -3.905 1.00 96.62 117 GLY A C 1
ATOM 934 O O . GLY A 1 117 ? 2.111 1.414 -5.011 1.00 96.62 117 GLY A O 1
ATOM 935 N N . SER A 1 118 ? 2.765 0.601 -3.024 1.00 96.62 118 SER A N 1
ATOM 936 C CA . SER A 1 118 ? 4.207 0.729 -3.283 1.00 96.62 118 SER A CA 1
ATOM 937 C C . SER A 1 118 ? 4.673 -0.190 -4.417 1.00 96.62 118 SER A C 1
ATOM 939 O O . SER A 1 118 ? 5.380 0.254 -5.324 1.00 96.62 118 SER A O 1
ATOM 941 N N . ALA A 1 119 ? 4.239 -1.454 -4.412 1.00 96.62 119 ALA A N 1
ATOM 942 C CA . ALA A 1 119 ? 4.548 -2.421 -5.462 1.00 96.62 119 ALA A CA 1
ATOM 943 C C . ALA A 1 119 ? 3.944 -2.009 -6.815 1.00 96.62 119 ALA A C 1
ATOM 945 O O . ALA A 1 119 ? 4.633 -2.043 -7.833 1.00 96.62 119 ALA A O 1
ATOM 946 N N . GLN A 1 120 ? 2.688 -1.552 -6.829 1.00 96.81 120 GLN A N 1
ATOM 947 C CA . GLN A 1 120 ? 2.019 -1.057 -8.031 1.00 96.81 120 GLN A CA 1
ATOM 948 C C . GLN A 1 120 ? 2.697 0.205 -8.579 1.00 96.81 120 GLN A C 1
ATOM 950 O O . GLN A 1 120 ? 2.910 0.303 -9.784 1.00 96.81 120 GLN A O 1
ATOM 955 N N . SER A 1 121 ? 3.083 1.146 -7.712 1.00 96.62 121 SER A N 1
ATOM 956 C CA . SER A 1 121 ? 3.828 2.350 -8.100 1.00 96.62 121 SER A CA 1
ATOM 957 C C . SER A 1 121 ? 5.178 1.998 -8.736 1.00 96.62 121 SER A C 1
ATOM 959 O O . SER A 1 121 ? 5.500 2.486 -9.820 1.00 96.62 121 SER A O 1
ATOM 961 N N . SER A 1 122 ? 5.930 1.070 -8.131 1.00 95.75 122 SER A N 1
ATOM 962 C CA . SER A 1 122 ? 7.195 0.577 -8.691 1.00 95.75 122 SER A CA 1
ATOM 963 C C . SER A 1 122 ? 7.002 -0.140 -10.033 1.00 95.75 122 SER A C 1
ATOM 965 O O . SER A 1 122 ? 7.781 0.095 -10.957 1.00 95.75 122 SER A O 1
ATOM 967 N N . ALA A 1 123 ? 5.952 -0.955 -10.175 1.00 94.94 123 ALA A N 1
ATOM 968 C CA . ALA A 1 123 ? 5.627 -1.638 -11.426 1.00 94.94 123 ALA A CA 1
ATOM 969 C C . ALA A 1 123 ? 5.218 -0.658 -12.540 1.00 94.94 123 ALA A C 1
ATOM 971 O O . ALA A 1 123 ? 5.636 -0.824 -13.683 1.00 94.94 123 ALA A O 1
ATOM 972 N N . LEU A 1 124 ? 4.449 0.390 -12.219 1.00 96.25 124 LEU A N 1
ATOM 973 C CA . LEU A 1 124 ? 4.090 1.452 -13.166 1.00 96.25 124 LEU A CA 1
ATOM 974 C C . LEU A 1 124 ? 5.314 2.272 -13.593 1.00 96.25 124 LEU A C 1
ATOM 976 O O . LEU A 1 124 ? 5.466 2.553 -14.780 1.00 96.25 124 LEU A O 1
ATOM 980 N N . ALA A 1 125 ? 6.205 2.614 -12.658 1.00 94.56 125 ALA A N 1
ATOM 981 C CA . ALA A 1 125 ? 7.449 3.315 -12.967 1.00 94.56 125 ALA A CA 1
ATOM 982 C C . ALA A 1 125 ? 8.351 2.486 -13.898 1.00 94.56 125 ALA A C 1
ATOM 984 O O . ALA A 1 125 ? 8.835 3.004 -14.903 1.00 94.56 125 ALA A O 1
ATOM 985 N N . GLN A 1 126 ? 8.510 1.188 -13.618 1.00 92.12 126 GLN A N 1
ATOM 986 C CA . GLN A 1 126 ? 9.275 0.275 -14.467 1.00 92.12 126 GLN A CA 1
ATOM 987 C C . GLN A 1 126 ? 8.619 0.084 -15.846 1.00 92.12 126 GLN A C 1
ATOM 989 O O . GLN A 1 126 ? 9.311 0.094 -16.861 1.00 92.12 126 GLN A O 1
ATOM 994 N N . ALA A 1 127 ? 7.289 -0.032 -15.912 1.00 93.12 127 ALA A N 1
ATOM 995 C CA . ALA A 1 127 ? 6.564 -0.130 -17.177 1.00 93.12 127 ALA A CA 1
ATOM 996 C C . ALA A 1 127 ? 6.724 1.134 -18.041 1.00 93.12 127 ALA A C 1
ATOM 998 O O . ALA A 1 127 ? 6.928 1.020 -19.249 1.00 93.12 127 ALA A O 1
ATOM 999 N N . GLU A 1 128 ? 6.687 2.327 -17.441 1.00 93.94 128 GLU A N 1
ATOM 1000 C CA . GLU A 1 128 ? 6.906 3.590 -18.156 1.00 93.94 128 GLU A CA 1
ATOM 1001 C C . GLU A 1 128 ? 8.367 3.750 -18.609 1.00 93.94 128 GLU A C 1
ATOM 1003 O O . GLU A 1 128 ? 8.604 4.178 -19.737 1.00 93.94 128 GLU A O 1
ATOM 1008 N N . GLN A 1 129 ? 9.347 3.330 -17.799 1.00 92.56 129 GLN A N 1
ATOM 1009 C CA . GLN A 1 129 ? 10.757 3.269 -18.211 1.00 92.56 129 GLN A CA 1
ATOM 1010 C C . GLN A 1 129 ? 10.960 2.336 -19.413 1.00 92.56 129 GLN A C 1
ATOM 1012 O O . GLN A 1 129 ? 11.576 2.737 -20.399 1.00 92.56 129 GLN A O 1
ATOM 1017 N N . ILE A 1 130 ? 10.388 1.126 -19.379 1.00 92.06 130 ILE A N 1
ATOM 1018 C CA . ILE A 1 130 ? 10.417 0.185 -20.511 1.00 92.06 130 ILE A CA 1
ATOM 1019 C C . ILE A 1 130 ? 9.742 0.804 -21.743 1.00 92.06 130 ILE A C 1
ATOM 1021 O O . ILE A 1 130 ? 10.269 0.698 -22.849 1.00 92.06 130 ILE A O 1
ATOM 1025 N N . ARG A 1 131 ? 8.599 1.485 -21.572 1.00 92.69 131 ARG A N 1
ATOM 1026 C CA . ARG A 1 131 ? 7.873 2.149 -22.666 1.00 92.69 131 ARG A CA 1
ATOM 1027 C C . ARG A 1 131 ? 8.730 3.230 -23.333 1.00 92.69 131 ARG A C 1
ATOM 1029 O O . ARG A 1 131 ? 8.876 3.215 -24.551 1.00 92.69 131 ARG A O 1
ATOM 1036 N N . GLN A 1 132 ? 9.344 4.114 -22.547 1.00 93.69 132 GLN A N 1
ATOM 1037 C CA . GLN A 1 132 ? 10.229 5.169 -23.052 1.00 93.69 132 GLN A CA 1
ATOM 1038 C C . GLN A 1 132 ? 11.497 4.596 -23.703 1.00 93.69 132 GLN A C 1
ATOM 1040 O O . GLN A 1 132 ? 11.890 5.045 -24.778 1.00 93.69 132 GLN A O 1
ATOM 1045 N N . ALA A 1 133 ? 12.112 3.573 -23.103 1.00 93.00 133 ALA A N 1
ATOM 1046 C CA . ALA A 1 133 ? 13.264 2.882 -23.681 1.00 93.00 133 ALA A CA 1
ATOM 1047 C C . ALA A 1 133 ? 12.919 2.251 -25.044 1.00 93.00 133 ALA A C 1
ATOM 1049 O O . ALA A 1 133 ? 13.689 2.366 -25.997 1.00 93.00 133 ALA A O 1
ATOM 1050 N N . MET A 1 134 ? 11.733 1.643 -25.166 1.00 92.38 134 MET A N 1
ATOM 1051 C CA . MET A 1 134 ? 11.229 1.092 -26.427 1.00 92.38 134 MET A CA 1
ATOM 1052 C C . MET A 1 134 ? 10.942 2.172 -27.481 1.00 92.38 134 MET A C 1
ATOM 1054 O O . MET A 1 134 ? 11.286 1.969 -28.645 1.00 92.38 134 MET A O 1
ATOM 1058 N N . ASP A 1 135 ? 10.366 3.317 -27.102 1.00 93.12 135 ASP A N 1
ATOM 1059 C CA . ASP A 1 135 ? 10.136 4.444 -28.021 1.00 93.12 135 ASP A CA 1
ATOM 1060 C C . ASP A 1 135 ? 11.460 4.983 -28.597 1.00 93.12 135 ASP A C 1
ATOM 1062 O O . ASP A 1 135 ? 11.556 5.269 -29.793 1.00 93.12 135 ASP A O 1
ATOM 1066 N N . TRP A 1 136 ? 12.504 5.101 -27.769 1.00 92.56 136 TRP A N 1
ATOM 1067 C CA . TRP A 1 136 ? 13.852 5.462 -28.221 1.00 92.56 136 TRP A CA 1
ATOM 1068 C C . TRP A 1 136 ? 14.474 4.387 -29.113 1.00 92.56 136 TRP A C 1
ATOM 1070 O O . TRP A 1 136 ? 15.024 4.706 -30.167 1.00 92.56 136 TRP A O 1
ATOM 1080 N N . PHE A 1 137 ? 14.361 3.113 -28.729 1.00 93.31 137 PHE A N 1
ATOM 1081 C CA . PHE A 1 137 ? 14.867 1.990 -29.517 1.00 93.31 137 PHE A CA 1
ATOM 1082 C C . PHE A 1 137 ? 14.292 1.974 -30.939 1.00 93.31 137 PHE A C 1
ATOM 1084 O O . PHE A 1 137 ? 15.049 1.809 -31.895 1.00 93.31 137 PHE A O 1
ATOM 1091 N N . TRP A 1 138 ? 12.985 2.200 -31.103 1.00 92.12 138 TRP A N 1
ATOM 1092 C CA . TRP A 1 138 ? 12.365 2.243 -32.429 1.00 92.12 138 TRP A CA 1
ATOM 1093 C C . TRP A 1 138 ? 12.869 3.409 -33.287 1.00 92.12 138 TRP A C 1
ATOM 1095 O O . TRP A 1 138 ? 13.117 3.212 -34.475 1.00 92.12 138 TRP A O 1
ATOM 1105 N N . GLN A 1 139 ? 13.094 4.588 -32.698 1.00 93.81 139 GLN A N 1
ATOM 1106 C CA . GLN A 1 139 ? 13.693 5.731 -33.405 1.00 93.81 139 GLN A CA 1
ATOM 1107 C C . GLN A 1 139 ? 15.142 5.448 -33.837 1.00 93.81 139 GLN A C 1
ATOM 1109 O O . GLN A 1 139 ? 15.548 5.834 -34.933 1.00 93.81 139 GLN A O 1
ATOM 1114 N N . ILE A 1 140 ? 15.916 4.751 -32.998 1.00 92.56 140 ILE A N 1
ATOM 1115 C CA . ILE A 1 140 ? 17.290 4.322 -33.298 1.00 92.56 140 ILE A CA 1
ATOM 1116 C C . ILE A 1 140 ? 17.296 3.288 -34.435 1.00 92.56 140 ILE A C 1
ATOM 1118 O O . ILE A 1 140 ? 18.059 3.445 -35.389 1.00 92.56 140 ILE A O 1
ATOM 1122 N N . ASP A 1 141 ? 16.427 2.272 -34.382 1.00 92.19 141 ASP A N 1
ATOM 1123 C CA . ASP A 1 141 ? 16.324 1.250 -35.432 1.00 92.19 141 ASP A CA 1
ATOM 1124 C C . ASP A 1 141 ? 15.879 1.854 -36.773 1.00 92.19 141 ASP A C 1
ATOM 1126 O O . ASP A 1 141 ? 16.487 1.585 -37.810 1.00 92.19 141 ASP A O 1
ATOM 1130 N N . GLU A 1 142 ? 14.882 2.747 -36.764 1.00 93.56 142 GLU A N 1
ATOM 1131 C CA . GLU A 1 142 ? 14.452 3.476 -37.961 1.00 93.56 142 GLU A CA 1
ATOM 1132 C C . GLU A 1 142 ? 15.589 4.339 -38.534 1.00 93.56 142 GLU A C 1
ATOM 1134 O O . GLU A 1 142 ? 15.880 4.267 -39.732 1.00 93.56 142 GLU A O 1
ATOM 1139 N N . ALA A 1 143 ? 16.280 5.126 -37.700 1.00 93.00 143 ALA A N 1
ATOM 1140 C CA . ALA A 1 143 ? 17.395 5.960 -38.144 1.00 93.00 143 ALA A CA 1
ATOM 1141 C C . ALA A 1 143 ? 18.538 5.127 -38.749 1.00 93.00 143 ALA A C 1
ATOM 1143 O O . ALA A 1 143 ? 19.108 5.528 -39.769 1.00 93.00 143 ALA A O 1
ATOM 1144 N N . TYR A 1 144 ? 18.842 3.964 -38.165 1.00 92.75 144 TYR A N 1
ATOM 1145 C CA . TYR A 1 144 ? 19.851 3.034 -38.667 1.00 92.75 144 TYR A CA 1
ATOM 1146 C C . TYR A 1 144 ? 19.447 2.402 -40.008 1.00 92.75 144 TYR A C 1
ATOM 1148 O O . TYR A 1 144 ? 20.218 2.459 -40.966 1.00 92.75 144 TYR A O 1
ATOM 1156 N N . VAL A 1 145 ? 18.223 1.870 -40.119 1.00 92.38 145 VAL A N 1
ATOM 1157 C CA . VAL A 1 145 ? 17.695 1.259 -41.357 1.00 92.38 145 VAL A CA 1
ATOM 1158 C C . VAL A 1 145 ? 17.596 2.278 -42.499 1.00 92.38 145 VAL A C 1
ATOM 1160 O O . VAL A 1 145 ? 17.839 1.937 -43.656 1.00 92.38 145 VAL A O 1
ATOM 1163 N N . LEU A 1 146 ? 17.312 3.547 -42.191 1.00 94.12 146 LEU A N 1
ATOM 1164 C CA . LEU A 1 146 ? 17.327 4.654 -43.155 1.00 94.12 146 LEU A CA 1
ATOM 1165 C C . LEU A 1 146 ? 18.741 5.198 -43.461 1.00 94.12 146 LEU A C 1
ATOM 1167 O O . LEU A 1 146 ? 18.863 6.189 -44.184 1.00 94.12 146 LEU A O 1
ATOM 1171 N N . GLY A 1 147 ? 19.805 4.598 -42.914 1.00 92.69 147 GLY A N 1
ATOM 1172 C CA . GLY A 1 147 ? 21.202 4.985 -43.149 1.00 92.69 147 GLY A CA 1
ATOM 1173 C C . GLY A 1 147 ? 21.618 6.324 -42.525 1.00 92.69 147 GLY A C 1
ATOM 1174 O O . GLY A 1 147 ? 22.649 6.888 -42.896 1.00 92.69 147 GLY A O 1
ATOM 1175 N N . ARG A 1 148 ? 20.835 6.872 -41.586 1.00 94.88 148 ARG A N 1
ATOM 1176 C CA . ARG A 1 148 ? 21.070 8.181 -40.947 1.00 94.88 148 ARG A CA 1
ATOM 1177 C C . ARG A 1 148 ? 22.004 8.048 -39.745 1.00 94.88 148 ARG A C 1
ATOM 1179 O O . ARG A 1 148 ? 21.648 8.377 -38.617 1.00 94.88 148 ARG A O 1
ATOM 1186 N N . TYR A 1 149 ? 23.217 7.562 -39.988 1.00 93.44 149 TYR A N 1
ATOM 1187 C CA . TYR A 1 149 ? 24.151 7.157 -38.933 1.00 93.44 149 TYR A CA 1
ATOM 1188 C C . TYR A 1 149 ? 24.556 8.277 -37.955 1.00 93.44 149 TYR A C 1
ATOM 1190 O O . TYR A 1 149 ? 24.814 7.983 -36.792 1.00 93.44 149 TYR A O 1
ATOM 1198 N N . SER A 1 150 ? 24.574 9.549 -38.376 1.00 92.69 150 SER A N 1
ATOM 1199 C CA . SER A 1 150 ? 24.827 10.683 -37.468 1.00 92.69 150 SER A CA 1
ATOM 1200 C C . SER A 1 150 ? 23.695 10.865 -36.454 1.00 92.69 150 SER A C 1
ATOM 1202 O O . SER A 1 150 ? 23.943 10.825 -35.254 1.00 92.69 150 SER A O 1
ATOM 1204 N N . LEU A 1 151 ? 22.450 10.945 -36.939 1.00 92.69 151 LEU A N 1
ATOM 1205 C CA . LEU A 1 151 ? 21.248 11.010 -36.104 1.00 92.69 151 LEU A CA 1
ATOM 1206 C C . LEU A 1 151 ? 21.146 9.779 -35.194 1.00 92.69 151 LEU A C 1
ATOM 1208 O O . LEU A 1 151 ? 20.802 9.897 -34.027 1.00 92.69 151 LEU A O 1
ATOM 1212 N N . CYS A 1 152 ? 21.504 8.597 -35.701 1.00 93.44 152 CYS A N 1
ATOM 1213 C CA . CYS A 1 152 ? 21.517 7.376 -34.904 1.00 93.44 152 CYS A CA 1
ATOM 1214 C C . CYS A 1 152 ? 22.493 7.457 -33.714 1.00 93.44 152 CYS A C 1
ATOM 1216 O O . CYS A 1 152 ? 22.143 7.007 -32.627 1.00 93.44 152 CYS A O 1
ATOM 1218 N N . ARG A 1 153 ? 23.686 8.053 -33.882 1.00 92.81 153 ARG A N 1
ATOM 1219 C CA . ARG A 1 153 ? 24.629 8.281 -32.768 1.00 92.81 153 ARG A CA 1
ATOM 1220 C C . ARG A 1 153 ? 24.105 9.311 -31.763 1.00 92.81 153 ARG A C 1
ATOM 1222 O O . ARG A 1 153 ? 24.246 9.093 -30.566 1.00 92.81 153 ARG A O 1
ATOM 1229 N N . GLU A 1 154 ? 23.473 10.388 -32.230 1.00 94.19 154 GLU A N 1
ATOM 1230 C CA . GLU A 1 154 ? 22.835 11.391 -31.358 1.00 94.19 154 GLU A CA 1
ATOM 1231 C C . GLU A 1 154 ? 21.707 10.770 -30.514 1.00 94.19 154 GLU A C 1
ATOM 1233 O O . GLU A 1 154 ? 21.653 10.975 -29.303 1.00 94.19 154 GLU A O 1
ATOM 1238 N N . LEU A 1 155 ? 20.854 9.941 -31.130 1.00 92.38 155 LEU A N 1
ATOM 1239 C CA . LEU A 1 155 ? 19.783 9.215 -30.440 1.00 92.38 155 LEU A CA 1
ATOM 1240 C C . LEU A 1 155 ? 20.333 8.201 -29.422 1.00 92.38 155 LEU A C 1
ATOM 1242 O O . LEU A 1 155 ? 19.858 8.167 -28.289 1.00 92.38 155 LEU A O 1
ATOM 1246 N N . ILE A 1 156 ? 21.364 7.427 -29.790 1.00 93.00 156 ILE A N 1
ATOM 1247 C CA . ILE A 1 156 ? 22.078 6.511 -28.880 1.00 93.00 156 ILE A CA 1
ATOM 1248 C C . ILE A 1 156 ? 22.618 7.267 -27.663 1.00 93.00 156 ILE A C 1
ATOM 1250 O O . ILE A 1 156 ? 22.378 6.848 -26.534 1.00 93.00 156 ILE A O 1
ATOM 1254 N N . GLN A 1 157 ? 23.282 8.407 -27.876 1.00 92.88 157 GLN A N 1
ATOM 1255 C CA . GLN A 1 157 ? 23.808 9.216 -26.781 1.00 92.88 157 GLN A CA 1
ATOM 1256 C C . GLN A 1 157 ? 22.682 9.749 -25.882 1.00 92.88 157 GLN A C 1
ATOM 1258 O O . GLN A 1 157 ? 22.780 9.634 -24.666 1.00 92.88 157 GLN A O 1
ATOM 1263 N N . SER A 1 158 ? 21.576 10.240 -26.454 1.00 92.12 158 SER A N 1
ATOM 1264 C CA . SER A 1 158 ? 20.430 10.709 -25.660 1.00 92.12 158 SER A CA 1
ATOM 1265 C C . SER A 1 158 ? 19.760 9.599 -24.835 1.00 92.12 158 SER A C 1
ATOM 1267 O O . SER A 1 158 ? 19.279 9.856 -23.730 1.00 92.12 158 SER A O 1
ATOM 1269 N N . LEU A 1 159 ? 19.774 8.353 -25.329 1.00 91.19 159 LEU A N 1
ATOM 1270 C CA . LEU A 1 159 ? 19.291 7.193 -24.584 1.00 91.19 159 LEU A CA 1
ATOM 1271 C C . LEU A 1 159 ? 20.228 6.853 -23.414 1.00 91.19 159 LEU A C 1
ATOM 1273 O O . LEU A 1 159 ? 19.748 6.629 -22.302 1.00 91.19 159 LEU A O 1
ATOM 1277 N N . GLU A 1 160 ? 21.544 6.872 -23.634 1.00 90.62 160 GLU A N 1
ATOM 1278 C CA . GLU A 1 160 ? 22.544 6.643 -22.583 1.00 90.62 160 GLU A CA 1
ATOM 1279 C C . GLU A 1 160 ? 22.519 7.749 -21.513 1.00 90.62 160 GLU A C 1
ATOM 1281 O O . GLU A 1 160 ? 22.485 7.431 -20.324 1.00 90.62 160 GLU A O 1
ATOM 1286 N N . ASP A 1 161 ? 22.408 9.021 -21.912 1.00 91.44 161 ASP A N 1
ATOM 1287 C CA . ASP A 1 161 ? 22.256 10.172 -21.007 1.00 91.44 161 ASP A CA 1
ATOM 1288 C C . ASP A 1 161 ? 20.969 10.084 -20.159 1.00 91.44 161 ASP A C 1
ATOM 1290 O O . ASP A 1 161 ? 20.933 10.554 -19.021 1.00 91.44 161 ASP A O 1
ATOM 1294 N N . SER A 1 162 ? 19.907 9.458 -20.686 1.00 88.44 162 SER A N 1
ATOM 1295 C CA . SER A 1 162 ? 18.649 9.228 -19.956 1.00 88.44 162 SER A CA 1
ATOM 1296 C C . SER A 1 162 ? 18.690 8.045 -18.975 1.00 88.44 162 SER A C 1
ATOM 1298 O O . SER A 1 162 ? 17.759 7.871 -18.190 1.00 88.44 162 SER A O 1
ATOM 1300 N N . GLY A 1 163 ? 19.731 7.203 -19.026 1.00 88.50 163 GLY A N 1
ATOM 1301 C CA . GLY A 1 163 ? 19.851 5.983 -18.217 1.00 88.50 163 GLY A CA 1
ATOM 1302 C C . GLY A 1 163 ? 18.883 4.848 -18.592 1.00 88.50 163 GLY A C 1
ATOM 1303 O O . GLY A 1 163 ? 18.904 3.790 -17.967 1.00 88.50 163 GLY A O 1
ATOM 1304 N N . LEU A 1 164 ? 18.048 5.023 -19.622 1.00 89.62 164 LEU A N 1
ATOM 1305 C CA . LEU A 1 164 ? 17.019 4.053 -20.020 1.00 89.62 164 LEU A CA 1
ATOM 1306 C C . LEU A 1 164 ? 17.573 2.819 -20.758 1.00 89.62 164 LEU A C 1
ATOM 1308 O O . LEU A 1 164 ? 16.831 1.864 -20.984 1.00 89.62 164 LEU A O 1
ATOM 1312 N N . THR A 1 165 ? 18.865 2.787 -21.100 1.00 87.00 165 THR A N 1
ATOM 1313 C CA . THR A 1 165 ? 19.518 1.659 -21.792 1.00 87.00 165 THR A CA 1
ATOM 1314 C C . THR A 1 165 ? 19.351 0.322 -21.058 1.00 87.00 165 THR A C 1
ATOM 1316 O O . THR A 1 165 ? 19.167 -0.711 -21.698 1.00 87.00 165 THR A O 1
ATOM 1319 N N . GLU A 1 166 ? 19.362 0.326 -19.720 1.00 86.88 166 GLU A N 1
ATOM 1320 C CA . GLU A 1 166 ? 19.148 -0.880 -18.899 1.00 86.88 166 GLU A CA 1
ATOM 1321 C C . GLU A 1 166 ? 17.671 -1.307 -18.823 1.00 86.88 166 GLU A C 1
ATOM 1323 O O . GLU A 1 166 ? 17.375 -2.454 -18.495 1.00 86.88 166 GLU A O 1
ATOM 1328 N N . SER A 1 167 ? 16.741 -0.409 -19.172 1.00 89.50 167 SER A N 1
ATOM 1329 C CA . SER A 1 167 ? 15.293 -0.670 -19.216 1.00 89.50 167 SER A CA 1
ATOM 1330 C C . SER A 1 167 ? 14.830 -1.292 -20.542 1.00 89.50 167 SER A C 1
ATOM 1332 O O . SER A 1 167 ? 13.642 -1.563 -20.715 1.00 89.50 167 SER A O 1
ATOM 1334 N N . LEU A 1 168 ? 15.740 -1.530 -21.494 1.00 88.81 168 LEU A N 1
ATOM 1335 C CA . LEU A 1 168 ? 15.419 -2.219 -22.743 1.00 88.81 168 LEU A CA 1
ATOM 1336 C C . LEU A 1 168 ? 15.117 -3.711 -22.494 1.00 88.81 168 LEU A C 1
ATOM 1338 O O . LEU A 1 168 ? 15.921 -4.396 -21.855 1.00 88.81 168 LEU A O 1
ATOM 1342 N N . PRO A 1 169 ? 14.020 -4.265 -23.051 1.00 88.25 169 PRO A N 1
ATOM 1343 C CA . PRO A 1 169 ? 13.718 -5.688 -22.950 1.00 88.25 169 PRO A CA 1
ATOM 1344 C C . PRO A 1 169 ? 14.858 -6.573 -23.472 1.00 88.25 169 PRO A C 1
ATOM 1346 O O . PRO A 1 169 ? 15.285 -6.461 -24.626 1.00 88.25 169 PRO A O 1
ATOM 1349 N N . GLN A 1 170 ? 15.332 -7.473 -22.608 1.00 83.88 170 GLN A N 1
ATOM 1350 C CA . GLN A 1 170 ? 16.406 -8.424 -22.912 1.00 83.88 170 GLN A CA 1
ATOM 1351 C C . GLN A 1 170 ? 15.889 -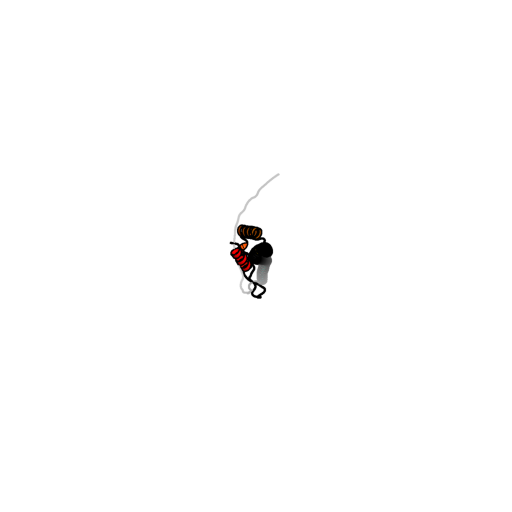9.717 -23.558 1.00 83.88 170 GLN A C 1
ATOM 1353 O O . GLN A 1 170 ? 16.641 -10.390 -24.262 1.00 83.88 170 GLN A O 1
ATOM 1358 N N . GLU A 1 171 ? 14.607 -10.036 -23.375 1.00 77.94 171 GLU A N 1
ATOM 1359 C CA . GLU A 1 171 ? 13.944 -11.219 -23.931 1.00 77.94 171 GLU A CA 1
ATOM 1360 C C . GLU A 1 171 ? 13.211 -10.901 -25.244 1.00 77.94 171 GLU A C 1
ATOM 1362 O O . GLU A 1 171 ? 12.662 -9.811 -25.427 1.00 77.94 171 GLU A O 1
ATOM 1367 N N . SER A 1 172 ? 13.177 -11.863 -26.171 1.00 69.50 172 SER A N 1
ATOM 1368 C CA . SER A 1 172 ? 12.388 -11.782 -27.403 1.00 69.50 172 SER A CA 1
ATOM 1369 C C . SER A 1 172 ? 11.122 -12.637 -27.283 1.00 69.50 172 SER A C 1
ATOM 1371 O O . SER A 1 172 ? 11.127 -13.843 -27.510 1.00 69.50 172 SER A O 1
ATOM 1373 N N . VAL A 1 173 ? 9.993 -11.987 -26.978 1.00 65.00 173 VAL A N 1
ATOM 1374 C CA . VAL A 1 173 ? 8.683 -12.641 -26.735 1.00 65.00 173 VAL A CA 1
ATOM 1375 C C . VAL A 1 173 ? 8.158 -13.445 -27.941 1.00 65.00 173 VAL A C 1
ATOM 1377 O O . VAL A 1 173 ? 7.200 -14.203 -27.826 1.00 65.00 173 VAL A O 1
ATOM 1380 N N . THR A 1 174 ? 8.751 -13.265 -29.124 1.00 62.81 174 THR A N 1
ATOM 1381 C CA . THR A 1 174 ? 8.305 -13.878 -30.382 1.00 62.81 174 THR A CA 1
ATOM 1382 C C . THR A 1 174 ? 8.984 -15.203 -30.741 1.00 62.81 174 THR A C 1
ATOM 1384 O O . THR A 1 174 ? 8.629 -15.752 -31.781 1.00 62.81 174 THR A O 1
ATOM 1387 N N . ASP A 1 175 ? 9.961 -15.673 -29.951 1.00 56.91 175 ASP A N 1
ATOM 1388 C CA . ASP A 1 175 ? 10.671 -16.972 -30.067 1.00 56.91 175 ASP A CA 1
ATOM 1389 C C . ASP A 1 175 ? 11.049 -17.407 -31.507 1.00 56.91 175 ASP A C 1
ATOM 1391 O O . ASP A 1 175 ? 11.033 -18.570 -31.901 1.00 56.91 175 ASP A O 1
ATOM 1395 N N . ASN A 1 176 ? 11.361 -16.420 -32.347 1.00 66.44 176 ASN A N 1
ATOM 1396 C CA . ASN A 1 176 ? 11.550 -16.552 -33.794 1.00 66.44 176 ASN A CA 1
ATOM 1397 C C . ASN A 1 176 ? 13.015 -16.344 -34.205 1.00 66.44 176 ASN A C 1
ATOM 1399 O O . ASN A 1 176 ? 13.299 -15.976 -35.346 1.00 66.44 176 ASN A O 1
ATOM 1403 N N . GLY A 1 177 ? 13.942 -16.504 -33.255 1.00 58.59 177 GLY A N 1
ATOM 1404 C CA . GLY A 1 177 ? 15.374 -16.273 -33.449 1.00 58.59 177 GLY A CA 1
ATOM 1405 C C . GLY A 1 177 ? 15.766 -14.816 -33.730 1.00 58.59 177 GLY A C 1
ATOM 1406 O O . GLY A 1 177 ? 16.925 -14.561 -34.048 1.00 58.59 177 GLY A O 1
ATOM 1407 N N . ARG A 1 178 ? 14.841 -13.848 -33.630 1.00 65.50 178 ARG A N 1
ATOM 1408 C CA . ARG A 1 178 ? 15.186 -12.421 -33.710 1.00 65.50 178 ARG A CA 1
ATOM 1409 C C . ARG A 1 178 ? 15.844 -11.955 -32.414 1.00 65.50 178 ARG A C 1
ATOM 1411 O O . ARG A 1 178 ? 15.439 -12.357 -31.322 1.00 65.50 178 ARG A O 1
ATOM 1418 N N . PHE A 1 179 ? 16.813 -11.053 -32.556 1.00 72.44 179 PHE A N 1
ATOM 1419 C CA . PHE A 1 179 ? 17.410 -10.327 -31.440 1.00 72.44 179 PHE A CA 1
ATOM 1420 C C . PHE A 1 179 ? 16.332 -9.620 -30.607 1.00 72.44 179 PHE A C 1
ATOM 1422 O O . PHE A 1 179 ? 15.390 -9.044 -31.159 1.00 72.44 179 PHE A O 1
ATOM 1429 N N . SER A 1 180 ? 16.486 -9.640 -29.284 1.00 84.75 180 SER A N 1
ATOM 1430 C CA . SER A 1 180 ? 15.705 -8.782 -28.391 1.00 84.75 180 SER A CA 1
ATOM 1431 C C . SER A 1 180 ? 16.049 -7.302 -28.620 1.00 84.75 180 SER A C 1
ATOM 1433 O O . SER A 1 180 ? 17.127 -7.009 -29.151 1.00 84.75 180 SER A O 1
ATOM 1435 N N . PRO A 1 181 ? 15.177 -6.351 -28.232 1.00 87.25 181 PRO A N 1
ATOM 1436 C CA . PRO A 1 181 ? 15.443 -4.918 -28.380 1.00 87.25 181 PRO A CA 1
ATOM 1437 C C . PRO A 1 181 ? 16.805 -4.491 -27.817 1.00 87.25 181 PRO A C 1
ATOM 1439 O O . PRO A 1 181 ? 17.570 -3.819 -28.507 1.00 87.25 181 PRO A O 1
ATOM 1442 N N . ALA A 1 182 ? 17.169 -4.967 -26.620 1.00 89.56 182 ALA A N 1
ATOM 1443 C CA . ALA A 1 182 ? 18.477 -4.697 -26.021 1.00 89.56 182 ALA A CA 1
ATOM 1444 C C . ALA A 1 182 ? 19.652 -5.232 -26.867 1.00 89.56 182 ALA A C 1
ATOM 1446 O O . ALA A 1 182 ? 20.659 -4.546 -27.040 1.00 89.56 182 ALA A O 1
ATOM 1447 N N . LEU A 1 183 ? 19.530 -6.439 -27.430 1.00 88.50 183 LEU A N 1
ATOM 1448 C CA . LEU A 1 183 ? 20.590 -7.061 -28.229 1.00 88.50 183 LEU A CA 1
ATOM 1449 C C . LEU A 1 183 ? 20.728 -6.410 -29.617 1.00 88.50 183 LEU A C 1
ATOM 1451 O O . LEU A 1 183 ? 21.842 -6.160 -30.072 1.00 88.50 183 LEU A O 1
ATOM 1455 N N . ARG A 1 184 ? 19.606 -6.051 -30.253 1.00 88.69 184 ARG A N 1
ATOM 1456 C CA . ARG A 1 184 ? 19.583 -5.279 -31.507 1.00 88.69 184 ARG A CA 1
ATOM 1457 C C . ARG A 1 184 ? 20.187 -3.882 -31.314 1.00 88.69 184 ARG A C 1
ATOM 1459 O O . ARG A 1 184 ? 20.942 -3.419 -32.162 1.00 88.69 184 ARG A O 1
ATOM 1466 N N . TYR A 1 185 ? 19.910 -3.228 -30.185 1.00 89.69 185 TYR A N 1
ATOM 1467 C CA . TYR A 1 185 ? 20.550 -1.963 -29.816 1.00 89.69 185 TYR A CA 1
ATOM 1468 C C . TYR A 1 185 ? 22.075 -2.109 -29.682 1.00 89.69 185 TYR A C 1
ATOM 1470 O O . TYR A 1 185 ? 22.821 -1.295 -30.225 1.00 89.69 185 TYR A O 1
ATOM 1478 N N . GLN A 1 186 ? 22.555 -3.167 -29.014 1.00 89.94 186 GLN A N 1
ATOM 1479 C CA . GLN A 1 186 ? 23.993 -3.434 -28.883 1.00 89.94 186 GLN A CA 1
ATOM 1480 C C . GLN A 1 186 ? 24.672 -3.693 -30.239 1.00 89.94 186 GLN A C 1
ATOM 1482 O O . GLN A 1 186 ? 25.773 -3.189 -30.457 1.00 89.94 186 GLN A O 1
ATOM 1487 N N . GLU A 1 187 ? 24.014 -4.415 -31.154 1.00 89.75 187 GLU A N 1
ATOM 1488 C CA . GLU A 1 187 ? 24.470 -4.613 -32.539 1.00 89.75 187 GLU A CA 1
ATOM 1489 C C . GLU A 1 187 ? 24.600 -3.273 -33.281 1.00 89.75 187 GLU A C 1
ATOM 1491 O O . GLU A 1 187 ? 25.670 -2.961 -33.805 1.00 89.75 187 GLU A O 1
ATOM 1496 N N . ILE A 1 188 ? 23.548 -2.445 -33.269 1.00 89.81 188 ILE A N 1
ATOM 1497 C CA . ILE A 1 188 ? 23.543 -1.122 -33.913 1.00 89.81 188 ILE A CA 1
ATOM 1498 C C . ILE A 1 188 ? 24.646 -0.227 -33.333 1.00 89.81 188 ILE A C 1
ATOM 1500 O O . ILE A 1 188 ? 25.385 0.406 -34.089 1.00 89.81 188 ILE A O 1
ATOM 1504 N N . ARG A 1 189 ? 24.816 -0.205 -32.003 1.00 90.38 189 ARG A N 1
ATOM 1505 C CA . ARG A 1 189 ? 25.879 0.566 -31.344 1.00 90.38 189 ARG A CA 1
ATOM 1506 C C . ARG A 1 189 ? 27.269 0.066 -31.753 1.00 90.38 189 ARG A C 1
ATOM 1508 O O . ARG A 1 189 ? 28.104 0.881 -32.126 1.00 90.38 189 ARG A O 1
ATOM 1515 N N . GLY A 1 190 ? 27.503 -1.247 -31.757 1.00 89.75 190 GLY A N 1
ATOM 1516 C CA . GLY A 1 190 ? 28.778 -1.850 -32.174 1.00 89.75 190 GLY A CA 1
ATOM 1517 C C . GLY A 1 190 ? 29.082 -1.747 -33.676 1.00 89.75 190 GLY A C 1
ATOM 1518 O O . GLY A 1 190 ? 30.235 -1.863 -34.074 1.00 89.75 190 GLY A O 1
ATOM 1519 N N . ALA A 1 191 ? 28.076 -1.504 -34.518 1.00 89.25 191 ALA A N 1
ATOM 1520 C CA . ALA A 1 191 ? 28.266 -1.179 -35.933 1.00 89.25 191 ALA A CA 1
ATOM 1521 C C . ALA A 1 191 ? 28.577 0.313 -36.173 1.00 89.25 191 ALA A C 1
ATOM 1523 O O . ALA A 1 191 ? 29.014 0.685 -37.264 1.00 89.25 191 ALA A O 1
ATOM 1524 N N . LEU A 1 192 ? 28.318 1.174 -35.181 1.00 87.44 192 LEU A N 1
ATOM 1525 C CA . LEU A 1 192 ? 28.453 2.628 -35.277 1.00 87.44 192 LEU A CA 1
ATOM 1526 C C . LEU A 1 192 ? 29.668 3.201 -34.548 1.00 87.44 192 LEU A C 1
ATOM 1528 O O . LEU A 1 192 ? 30.036 4.329 -34.884 1.00 87.44 192 LEU A O 1
ATOM 1532 N N . TYR A 1 193 ? 30.261 2.488 -33.591 1.00 82.50 193 TYR A N 1
ATOM 1533 C CA . TYR A 1 193 ? 31.404 2.918 -32.775 1.00 82.50 193 TYR A CA 1
ATOM 1534 C C . TYR A 1 193 ? 32.584 1.955 -32.926 1.00 82.50 193 TYR A C 1
ATOM 1536 O O . TYR A 1 193 ? 33.686 2.469 -33.222 1.00 82.50 193 TYR A O 1
#

Radius of gyration: 68.47 Å; chains: 1; bounding box: 103×67×182 Å

pLDDT: mean 77.93, std 19.23, range [27.33, 97.62]

Sequence (193 aa):
MSDSKHPSPTPKGQPEEKAAEKPPAYVPPPTQEKRQRSVVHYIAILFAAAFLLMLMTYLMDRRQNEEVVDSLNQSVSGLRESLSNMQSVQEIYEENQALLQEIDRLEDHVGELERQGSAQSSALAQAEQIRQAMDWFWQIDEAYVLGRYSLCRELIQSLEDSGLTESLPQESVTDNGRFSPALRYQEIRGALY